Protein AF-A0A8T4LGT8-F1 (afdb_monomer)

Solvent-accessible surface area (backbone atoms only — not comparable to full-atom values): 15237 Å² total; per-residue (Å²): 116,68,76,58,53,54,53,53,51,51,50,51,51,62,68,42,46,83,72,64,71,77,69,78,82,77,79,74,86,68,90,65,80,77,77,58,86,80,43,35,28,35,44,75,57,97,76,41,20,27,36,34,44,88,89,43,78,41,66,8,47,71,50,5,60,40,95,70,19,18,36,85,86,69,47,84,36,43,61,31,44,26,93,65,32,39,54,39,82,88,76,24,25,38,39,72,53,71,91,44,63,44,39,37,68,35,89,44,58,69,54,16,62,74,49,74,56,72,53,32,38,52,35,52,45,53,48,52,24,69,39,64,76,47,81,72,62,71,25,48,87,40,73,27,78,47,75,58,96,92,44,52,32,31,33,27,48,80,37,39,36,42,55,37,84,85,79,71,41,18,25,36,39,36,36,38,31,44,72,84,48,101,73,49,66,58,32,29,31,39,31,50,44,56,67,66,80,74,69,50,49,99,83,48,32,28,68,45,42,34,45,33,40,20,19,41,91,86,66,50,80,49,77,69,67,34,76,74,18,45,52,53,74,48,77,42,77,41,80,84,75,79,75,70,70,78,83,36,72,65,53,53,51,52,51,53,50,54,54,50,52,53,48,52,65,67,64,74,112

Sequence (269 aa):
MERRLSVIFVLIVLASMPFAFAVIDWSNPTNTEFNSGGNIICSIQNGEAVWIENGQSTNASNSCFKSDGVTVGGVPQSTCCSSGFQCNTNTQKCQPVINVNSCGDYTTKETCDNFNPSSIKSSIQDLGKGIIGTNPGNFCDSPKEVTKDGKCAILSGPCECRWDNVANKCQSFFLIEECTSDDPYITYCRTETTQVTNKCNSDGVYEISWTGQVVDSIGVVVEENTQFCSGGLKTFPCPSTSKVPFFGLFNLIISAFIISIVYFFLRKK

Foldseek 3Di:
DVVLVVVLVVLVCVLCVVVPPPPPPPPPVDPPPPPVVQAFEWDQDPQFTWTQGRNDTDGQQQQQADQRYAYPVRHDDGGHGGPQWGQQPVRNGTDGPQVDQEQQSDQDQCCQVRPDDPNHQVNLQVVLCQLQVHNQDNQLVPWGWGDDPNFIWIKHYNFGWHADPVVSGIWTKIWIWGPDDPDTQIKIKTKDWDRFDPQQDPVQKTKIWIAIFIAGPVGHTDPPCVSSTGIDMDIDGHDPPPPPCCPDPVVVVSVVVSVVVSVVSVPPD

Structure (mmCIF, N/CA/C/O backbone):
data_AF-A0A8T4LGT8-F1
#
_entry.id   AF-A0A8T4LGT8-F1
#
loop_
_atom_site.group_PDB
_atom_site.id
_atom_site.type_symbol
_atom_site.label_atom_id
_atom_site.label_alt_id
_atom_site.label_comp_id
_atom_site.label_asym_id
_atom_site.label_entity_id
_atom_site.label_seq_id
_atom_site.pdbx_PDB_ins_code
_atom_site.Cartn_x
_atom_site.Cartn_y
_atom_site.Cartn_z
_atom_site.occupancy
_atom_site.B_iso_or_equiv
_atom_site.auth_seq_id
_atom_site.auth_comp_id
_atom_site.auth_asym_id
_atom_site.auth_atom_id
_atom_site.pdbx_PDB_model_num
ATOM 1 N N . MET A 1 1 ? -43.785 20.738 49.804 1.00 55.75 1 MET A N 1
ATOM 2 C CA . MET A 1 1 ? -42.430 20.523 49.241 1.00 55.75 1 MET A CA 1
ATOM 3 C C . MET A 1 1 ? -42.384 19.254 48.378 1.00 55.75 1 MET A C 1
ATOM 5 O O . MET A 1 1 ? -41.849 19.305 47.279 1.00 55.75 1 MET A O 1
ATOM 9 N N . GLU A 1 2 ? -43.053 18.174 48.792 1.00 56.50 2 GLU A N 1
ATOM 10 C CA . GLU A 1 2 ? -43.066 16.856 48.121 1.00 56.50 2 GLU A CA 1
ATOM 11 C C . GLU A 1 2 ? -43.606 16.835 46.677 1.00 56.50 2 GLU A C 1
ATOM 13 O O . GLU A 1 2 ? -42.994 16.230 45.796 1.00 56.50 2 GLU A O 1
ATOM 18 N N . ARG A 1 3 ? -44.688 17.570 46.371 1.00 64.44 3 ARG A N 1
ATOM 19 C CA . ARG A 1 3 ? -45.220 17.651 44.992 1.00 64.44 3 ARG A CA 1
ATOM 20 C C . ARG A 1 3 ? -44.233 18.246 43.979 1.00 64.44 3 ARG A C 1
ATOM 22 O O . ARG A 1 3 ? -44.299 17.908 42.805 1.00 64.44 3 ARG A O 1
ATOM 29 N N . ARG A 1 4 ? -43.319 19.124 44.410 1.00 62.75 4 ARG A N 1
ATOM 30 C CA . ARG A 1 4 ? -42.355 19.786 43.509 1.00 62.75 4 ARG A CA 1
ATOM 31 C C . ARG A 1 4 ? -41.165 18.885 4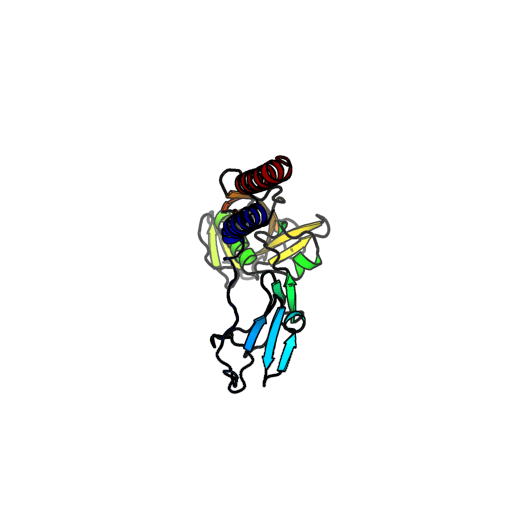3.176 1.00 62.75 4 ARG A C 1
ATOM 33 O O . ARG A 1 4 ? -40.723 18.876 42.034 1.00 62.75 4 ARG A O 1
ATOM 40 N N . LEU A 1 5 ? -40.705 18.089 44.143 1.00 64.75 5 LEU A N 1
ATOM 41 C CA . LEU A 1 5 ? -39.657 17.086 43.926 1.00 64.75 5 LEU A CA 1
ATOM 42 C C . LEU A 1 5 ? -40.093 16.020 42.916 1.00 64.75 5 LEU A C 1
ATOM 44 O O . LEU A 1 5 ? -39.313 15.649 42.046 1.00 64.75 5 LEU A O 1
ATOM 48 N N . SER A 1 6 ? -41.360 15.604 42.980 1.00 68.94 6 SER A N 1
ATOM 49 C CA . SER A 1 6 ? -41.915 14.604 42.062 1.00 68.94 6 SER A CA 1
ATOM 50 C C . SER A 1 6 ? -41.909 15.086 40.604 1.00 68.94 6 SER A C 1
ATOM 52 O O . SER A 1 6 ? -41.550 14.332 39.707 1.00 68.94 6 SER A O 1
ATOM 54 N N . VAL A 1 7 ? -42.231 16.362 40.355 1.00 74.19 7 VAL A N 1
ATOM 55 C CA . VAL A 1 7 ? -42.235 16.937 38.995 1.00 74.19 7 VAL A CA 1
ATOM 56 C C . VAL A 1 7 ? -40.817 17.090 38.437 1.00 74.19 7 VAL A C 1
ATOM 58 O O . VAL A 1 7 ? -40.588 16.798 37.266 1.00 74.19 7 VAL A O 1
ATOM 61 N N . ILE A 1 8 ? -39.854 17.501 39.269 1.00 69.94 8 ILE A N 1
ATOM 62 C CA . ILE A 1 8 ? -38.445 17.615 38.861 1.00 69.94 8 ILE A CA 1
ATOM 63 C C . ILE A 1 8 ? -37.872 16.233 38.529 1.00 69.94 8 ILE A C 1
ATOM 65 O O . ILE A 1 8 ? -37.202 16.082 37.511 1.00 69.94 8 ILE A O 1
ATOM 69 N N . PHE A 1 9 ? -38.180 15.217 39.337 1.00 70.88 9 PHE A N 1
ATOM 70 C CA . PHE A 1 9 ? -37.732 13.848 39.092 1.00 70.88 9 PHE A CA 1
ATOM 71 C C . PHE A 1 9 ? -38.299 13.288 37.779 1.00 70.88 9 PHE A C 1
ATOM 73 O O . PHE A 1 9 ? -37.550 12.751 36.970 1.00 70.88 9 PHE A O 1
ATOM 80 N N . VAL A 1 10 ? -39.593 13.497 37.507 1.00 75.69 10 VAL A N 1
ATOM 81 C CA . VAL A 1 10 ? -40.231 13.070 36.248 1.00 75.69 10 VAL A CA 1
ATOM 82 C C . VAL A 1 10 ? -39.633 13.789 35.033 1.00 75.69 10 VAL A C 1
ATOM 84 O O . VAL A 1 10 ? -39.394 13.150 34.012 1.00 75.69 10 VAL A O 1
ATOM 87 N N . LEU A 1 11 ? -39.333 15.088 35.133 1.00 69.75 11 LEU A N 1
ATOM 88 C CA . LEU A 1 11 ? -38.691 15.838 34.046 1.00 69.75 11 LEU A CA 1
ATOM 89 C C . LEU A 1 11 ? -37.254 15.380 33.782 1.00 69.75 11 LEU A C 1
ATOM 91 O O . LEU A 1 11 ? -36.868 15.279 32.622 1.00 69.75 11 LEU A O 1
ATOM 95 N N . ILE A 1 12 ? -36.480 15.068 34.826 1.00 69.62 12 ILE A N 1
ATOM 96 C CA . ILE A 1 12 ? -35.127 14.513 34.676 1.00 69.62 12 ILE A CA 1
ATOM 97 C C . ILE A 1 12 ? -35.190 13.135 34.016 1.00 69.62 12 ILE A C 1
ATOM 99 O O . ILE A 1 12 ? -34.426 12.892 33.091 1.00 69.62 12 ILE A O 1
ATOM 103 N N . VAL A 1 13 ? -36.118 12.267 34.436 1.00 69.56 13 VAL A N 1
ATOM 104 C CA . VAL A 1 13 ? -36.308 10.931 33.846 1.00 69.56 13 VAL A CA 1
ATOM 105 C C . VAL A 1 13 ? -36.740 11.022 32.380 1.00 69.56 13 VAL A C 1
ATOM 107 O O . VAL A 1 13 ? -36.183 10.329 31.537 1.00 69.56 13 VA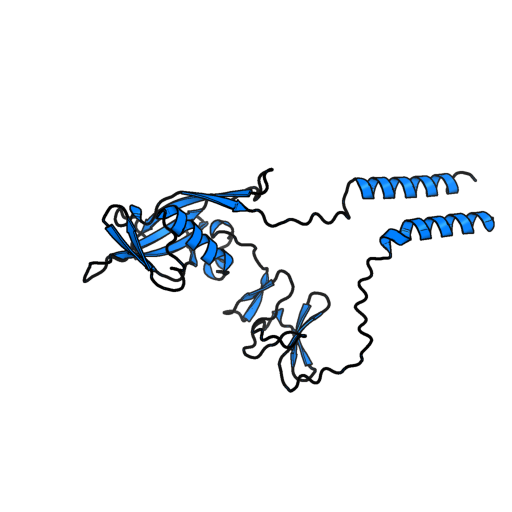L A O 1
ATOM 110 N N . LEU A 1 14 ? -37.680 11.904 32.034 1.00 67.00 14 LEU A N 1
ATOM 111 C CA . LEU A 1 14 ? -38.118 12.085 30.644 1.00 67.00 14 LEU A CA 1
ATOM 112 C C . LEU A 1 14 ? -37.032 12.718 29.763 1.00 67.00 14 LEU A C 1
ATOM 114 O O . LEU A 1 14 ? -36.906 12.356 28.597 1.00 67.00 14 LEU A O 1
ATOM 118 N N . ALA A 1 15 ? -36.233 13.635 30.312 1.00 63.22 15 ALA A N 1
ATOM 119 C CA . ALA A 1 15 ? -35.116 14.256 29.606 1.00 63.22 15 ALA A CA 1
ATOM 120 C C . ALA A 1 15 ? -33.903 13.321 29.462 1.00 63.22 15 ALA A C 1
ATOM 122 O O . ALA A 1 15 ? -33.140 13.477 28.513 1.00 63.22 15 ALA A O 1
ATOM 123 N N . SER A 1 16 ? -33.728 12.351 30.368 1.00 59.47 16 SER A N 1
ATOM 124 C CA . SER A 1 16 ? -32.657 11.349 30.317 1.00 59.47 16 SER A CA 1
ATOM 125 C C . SER A 1 16 ? -33.047 10.066 29.576 1.00 59.47 16 SER A C 1
ATOM 127 O O . SER A 1 16 ? -32.160 9.357 29.112 1.00 59.47 16 SER A O 1
ATOM 129 N N . MET A 1 17 ? -34.340 9.779 29.384 1.00 54.38 17 MET A N 1
ATOM 130 C CA . MET A 1 17 ? -34.821 8.623 28.612 1.00 54.38 17 MET A CA 1
ATOM 131 C C . MET A 1 17 ? -34.257 8.524 27.179 1.00 54.38 17 MET A C 1
ATOM 133 O O . MET A 1 17 ? -33.862 7.421 26.803 1.00 54.38 17 MET A O 1
ATOM 137 N N . PRO A 1 18 ? -34.112 9.609 26.387 1.00 53.00 18 PRO A N 1
ATOM 138 C CA . PRO A 1 18 ? -33.439 9.518 25.090 1.00 53.00 18 PRO A CA 1
ATOM 139 C C . PRO A 1 18 ? -31.925 9.253 25.191 1.00 53.00 18 PRO A C 1
ATOM 141 O O . PRO A 1 18 ? -31.321 8.843 24.206 1.00 53.00 18 PRO A O 1
ATOM 144 N N . PHE A 1 19 ? -31.310 9.449 26.364 1.00 50.31 19 PHE A N 1
ATOM 145 C CA . PHE A 1 19 ? -29.902 9.120 26.628 1.00 50.31 19 PHE A CA 1
ATOM 146 C C . PHE A 1 19 ? -29.717 7.722 27.244 1.00 50.31 19 PHE 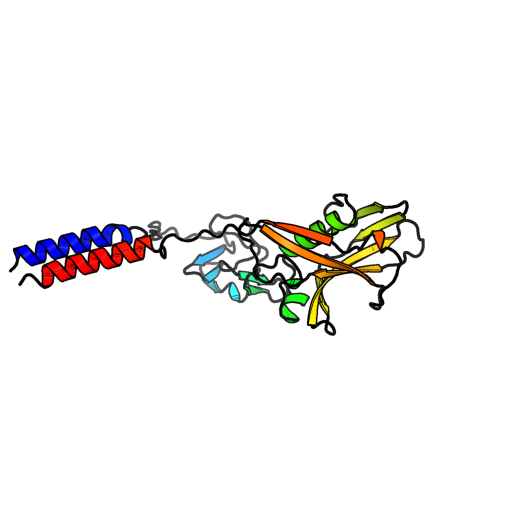A C 1
ATOM 148 O O . PHE A 1 19 ? -28.619 7.176 27.192 1.00 50.31 19 PHE A O 1
ATOM 155 N N . ALA A 1 20 ? -30.773 7.132 27.814 1.00 43.56 20 ALA A N 1
ATOM 156 C CA . ALA A 1 20 ? -30.727 5.844 28.508 1.00 43.56 20 ALA A CA 1
ATOM 157 C C . ALA A 1 20 ? -31.030 4.630 27.611 1.00 43.56 20 ALA A C 1
ATOM 159 O O . ALA A 1 20 ? -30.813 3.500 28.037 1.00 43.56 20 ALA A O 1
ATOM 160 N N . PHE A 1 21 ? -31.470 4.828 26.364 1.00 45.34 21 PHE A N 1
ATOM 161 C CA . PHE A 1 21 ? -31.682 3.734 25.408 1.00 45.34 21 PHE A CA 1
ATOM 162 C C . PHE A 1 21 ? -30.738 3.832 24.210 1.00 45.34 21 PHE A C 1
ATOM 164 O O . PHE A 1 21 ? -31.139 3.971 23.061 1.00 45.34 21 PHE A O 1
ATOM 171 N N . ALA A 1 22 ? -29.454 3.697 24.518 1.00 34.22 22 ALA A N 1
ATOM 172 C CA . ALA A 1 22 ? -28.528 2.928 23.697 1.00 34.22 22 ALA A CA 1
ATOM 173 C C . ALA A 1 22 ? -27.753 1.971 24.615 1.00 34.22 22 ALA A C 1
ATOM 175 O O . ALA A 1 22 ? -26.528 1.911 24.591 1.00 34.22 22 ALA A O 1
ATOM 176 N N . VAL A 1 23 ? -28.468 1.243 25.481 1.00 34.53 23 VAL A N 1
ATOM 177 C CA . VAL A 1 23 ? -27.901 0.028 26.067 1.00 34.53 23 VAL A CA 1
ATOM 178 C C . VAL A 1 23 ? -27.979 -1.014 24.966 1.00 34.53 23 VAL A C 1
ATOM 180 O O . VAL A 1 23 ? -29.049 -1.543 24.676 1.00 34.53 23 VAL A O 1
ATOM 183 N N . ILE A 1 24 ? -26.854 -1.258 24.301 1.00 35.62 24 ILE A N 1
ATOM 184 C CA . ILE A 1 24 ? -26.701 -2.516 23.587 1.00 35.62 24 ILE A CA 1
ATOM 185 C C . ILE A 1 24 ? -26.630 -3.575 24.684 1.00 35.62 24 ILE A C 1
ATOM 187 O O . ILE A 1 24 ? -25.649 -3.650 25.424 1.00 35.62 24 ILE A O 1
ATOM 191 N N . ASP A 1 25 ? -27.722 -4.312 24.847 1.00 30.19 25 ASP A N 1
ATOM 192 C CA . ASP A 1 25 ? -27.771 -5.481 25.706 1.00 30.19 25 ASP A CA 1
ATOM 193 C C . ASP A 1 25 ? -26.887 -6.569 25.083 1.00 30.19 25 ASP A C 1
ATOM 195 O O . ASP A 1 25 ? -27.235 -7.172 24.069 1.00 30.19 25 ASP A O 1
ATOM 199 N N . TRP A 1 26 ? -25.701 -6.760 25.661 1.00 40.06 26 TRP A N 1
ATOM 200 C CA . TRP A 1 26 ? -24.808 -7.883 25.364 1.00 40.06 26 TRP A CA 1
ATOM 201 C C . TRP A 1 26 ? -24.870 -8.957 26.456 1.00 40.06 26 TRP A C 1
ATOM 203 O O . TRP A 1 26 ? -23.974 -9.799 26.540 1.00 40.06 26 TRP A O 1
ATOM 213 N N . SER A 1 27 ? -25.898 -8.960 27.311 1.00 31.44 27 SER A N 1
ATOM 214 C CA . SER A 1 27 ? -26.113 -10.080 28.222 1.00 31.44 27 SER A CA 1
ATOM 215 C C . SER A 1 27 ? -26.813 -11.202 27.463 1.00 31.44 27 SER A C 1
ATOM 217 O O . SER A 1 27 ? -28.028 -11.336 27.455 1.00 31.44 27 SER A O 1
ATOM 219 N N . ASN A 1 28 ? -26.018 -12.008 26.760 1.00 35.34 28 ASN A N 1
ATOM 220 C CA . ASN A 1 28 ? -26.478 -13.273 26.210 1.00 35.34 28 ASN A CA 1
ATOM 221 C C . ASN A 1 28 ? -26.934 -14.180 27.379 1.00 35.34 28 ASN A C 1
ATOM 223 O O . ASN A 1 28 ? -26.089 -14.564 28.191 1.00 35.34 28 ASN A O 1
ATOM 227 N N . PRO A 1 29 ? -28.231 -14.524 27.511 1.00 36.47 29 PRO A N 1
ATOM 228 C CA . PRO A 1 29 ? -28.741 -15.321 28.623 1.00 36.47 29 PRO A CA 1
ATOM 229 C C . PRO A 1 29 ? -28.611 -16.832 28.386 1.00 36.47 29 PRO A C 1
ATOM 231 O O . PRO A 1 29 ? -29.126 -17.629 29.170 1.00 36.47 29 PRO A O 1
ATOM 234 N N . THR A 1 30 ? -27.927 -17.272 27.330 1.00 36.25 30 THR A N 1
ATOM 235 C CA . THR A 1 30 ? -27.631 -18.691 27.155 1.00 36.25 30 THR A CA 1
ATOM 236 C C . THR A 1 30 ? -26.260 -18.994 27.745 1.00 36.25 30 THR A C 1
ATOM 238 O O . THR A 1 30 ? -25.238 -18.729 27.118 1.00 36.25 30 THR A O 1
ATOM 241 N N . ASN A 1 31 ? -26.246 -19.604 28.934 1.00 35.03 31 ASN A N 1
ATOM 242 C CA . ASN A 1 31 ? -25.134 -20.390 29.494 1.00 35.03 31 ASN A CA 1
ATOM 243 C C . ASN A 1 31 ? -24.778 -21.592 28.584 1.00 35.03 31 ASN A C 1
ATOM 245 O O . ASN A 1 31 ? -24.711 -22.739 29.017 1.00 35.03 31 ASN A O 1
ATOM 249 N N . THR A 1 32 ? -24.602 -21.364 27.289 1.00 36.53 32 THR A N 1
ATOM 250 C CA . THR A 1 32 ? -24.034 -22.340 26.375 1.00 36.53 32 THR A CA 1
ATOM 251 C C . THR A 1 32 ? -22.533 -22.203 26.499 1.00 36.53 32 THR A C 1
ATOM 253 O O . THR A 1 32 ? -21.923 -21.332 25.879 1.00 36.53 32 THR A O 1
ATOM 256 N N . GLU A 1 33 ? -21.944 -23.050 27.337 1.00 35.66 33 GLU A N 1
ATOM 257 C CA . GLU A 1 33 ? -20.543 -23.416 27.197 1.00 35.66 33 GLU A CA 1
ATOM 258 C C . GLU A 1 33 ? -20.345 -23.855 25.741 1.00 35.66 33 GLU A C 1
ATOM 260 O O . GLU A 1 33 ? -20.796 -24.922 25.321 1.00 35.66 33 GLU A O 1
ATOM 265 N N . PHE A 1 34 ? -19.741 -22.982 24.933 1.00 39.56 34 PHE A N 1
ATOM 266 C CA . PHE A 1 34 ? -19.309 -23.335 23.592 1.00 39.56 34 PHE A CA 1
ATOM 267 C C . PHE A 1 34 ? -18.138 -24.295 23.753 1.00 39.56 34 PHE A C 1
ATOM 269 O O . PHE A 1 34 ? -16.981 -23.893 23.856 1.00 39.56 34 PHE A O 1
ATOM 276 N N . ASN A 1 35 ? -18.455 -25.585 23.823 1.00 41.28 35 ASN A N 1
ATOM 277 C CA . ASN A 1 35 ? -17.465 -26.632 23.687 1.00 41.28 35 ASN A CA 1
ATOM 278 C C . ASN A 1 35 ? -16.946 -26.542 22.247 1.00 41.28 35 ASN A C 1
ATOM 280 O O . ASN A 1 35 ? -17.635 -26.946 21.311 1.00 41.28 35 ASN A O 1
ATOM 284 N N . SER A 1 36 ? -15.779 -25.920 22.055 1.00 44.78 36 SER A N 1
ATOM 285 C CA . SER A 1 36 ? -15.272 -25.498 20.742 1.00 44.78 36 SER A CA 1
ATOM 286 C C . SER A 1 36 ? -14.943 -26.654 19.790 1.00 44.78 36 SER A C 1
ATOM 288 O O . SER A 1 36 ? -14.418 -26.423 18.703 1.00 44.78 36 SER A O 1
ATOM 290 N N . GLY A 1 37 ? -15.219 -27.907 20.167 1.00 49.09 37 GLY A N 1
ATOM 291 C CA . GLY A 1 37 ? -14.846 -29.086 19.387 1.00 49.09 37 GLY A CA 1
ATOM 292 C C . GLY A 1 37 ? -13.336 -29.187 19.151 1.00 49.09 37 GLY A C 1
ATOM 293 O O . GLY A 1 37 ? -12.922 -29.882 18.232 1.00 49.09 37 GLY A O 1
ATOM 294 N N . GLY A 1 38 ? -12.528 -28.467 19.942 1.00 62.41 38 GLY A N 1
ATOM 295 C CA . GLY A 1 38 ? -11.084 -28.318 19.752 1.00 62.41 38 GLY A CA 1
ATOM 296 C C . GLY A 1 38 ? -10.658 -27.167 18.830 1.00 62.41 38 GLY A C 1
ATOM 297 O O . GLY A 1 38 ? -9.463 -26.957 18.675 1.00 62.41 38 GLY A O 1
ATOM 298 N N . ASN A 1 39 ? -11.583 -26.400 18.241 1.00 72.12 39 ASN A N 1
ATOM 299 C CA . ASN A 1 39 ? -11.232 -25.266 17.377 1.00 72.12 39 ASN A CA 1
ATOM 300 C C . ASN A 1 39 ? -10.762 -24.050 18.190 1.00 72.12 39 ASN A C 1
ATOM 302 O O . ASN A 1 39 ? -11.268 -23.793 19.291 1.00 72.12 39 ASN A O 1
ATOM 306 N N . ILE A 1 40 ? -9.839 -23.277 17.609 1.00 87.69 40 ILE A N 1
ATOM 307 C CA . ILE A 1 40 ? -9.317 -22.028 18.172 1.00 87.69 40 ILE A CA 1
ATOM 308 C C . ILE A 1 40 ? -10.227 -20.874 17.740 1.00 87.69 40 ILE A C 1
ATOM 310 O O . ILE A 1 40 ? -10.296 -20.522 16.565 1.00 87.69 40 ILE A O 1
ATOM 314 N N . ILE A 1 41 ? -10.944 -20.268 18.683 1.00 88.56 41 ILE A N 1
ATOM 315 C CA . ILE A 1 41 ? -11.959 -19.253 18.377 1.00 88.56 41 ILE A CA 1
ATOM 316 C C . ILE A 1 41 ? -11.384 -17.854 18.604 1.00 88.56 41 ILE A C 1
ATOM 318 O O . ILE A 1 41 ? -10.963 -17.529 19.709 1.00 88.56 41 ILE A O 1
ATOM 322 N N . CYS A 1 42 ? -11.416 -16.994 17.590 1.00 89.75 42 CYS A N 1
ATOM 323 C CA . CYS A 1 42 ? -11.211 -15.562 17.761 1.00 89.75 42 CYS A CA 1
ATOM 324 C C . CYS A 1 42 ? -12.485 -14.923 18.311 1.00 89.75 42 CYS A C 1
ATOM 326 O O . CYS A 1 42 ? -13.548 -14.977 17.684 1.00 89.75 42 CYS A O 1
ATOM 328 N N . SER A 1 43 ? -12.362 -14.266 19.458 1.00 88.62 43 SER A N 1
ATOM 329 C CA . SER A 1 43 ? -13.430 -13.500 20.086 1.00 88.62 43 SER A CA 1
ATOM 330 C C . SER A 1 43 ? -12.932 -12.095 20.406 1.00 88.62 43 SER A C 1
ATOM 332 O O . SER A 1 43 ? -11.810 -11.913 20.869 1.00 88.62 43 SER A O 1
ATOM 334 N N . ILE A 1 44 ? -13.779 -11.091 20.182 1.00 83.75 44 ILE A N 1
ATOM 335 C CA . ILE A 1 44 ? -13.497 -9.704 20.559 1.00 83.75 44 ILE A CA 1
ATOM 336 C C . ILE A 1 44 ? -14.428 -9.358 21.717 1.00 83.75 44 ILE A C 1
ATOM 338 O O . ILE A 1 44 ? -15.636 -9.234 21.525 1.00 83.75 44 ILE A O 1
ATOM 342 N N . GLN A 1 45 ? -13.876 -9.230 22.922 1.00 78.31 45 GLN A N 1
ATOM 343 C CA . GLN A 1 45 ? -14.625 -8.892 24.136 1.00 78.31 45 GLN A CA 1
ATOM 344 C C . GLN A 1 45 ? -14.018 -7.643 24.761 1.00 78.31 45 GLN A C 1
ATOM 346 O O . GLN A 1 45 ? -12.804 -7.538 24.894 1.00 78.31 45 GLN A O 1
ATOM 351 N N . ASN A 1 46 ? -14.856 -6.670 25.126 1.00 76.94 46 ASN A N 1
ATOM 352 C CA . ASN A 1 46 ? -14.420 -5.416 25.757 1.00 76.94 46 ASN A CA 1
ATOM 353 C C . ASN A 1 46 ? -13.338 -4.642 24.972 1.00 76.94 46 ASN A C 1
ATOM 355 O O . ASN A 1 46 ? -12.528 -3.932 25.556 1.00 76.94 46 ASN A O 1
ATOM 359 N N . GLY A 1 47 ? -13.325 -4.770 23.641 1.00 71.00 47 GLY A N 1
ATOM 360 C CA . GLY A 1 47 ? -12.324 -4.126 22.785 1.00 71.00 47 GLY A CA 1
ATOM 361 C C . GLY A 1 47 ? -10.973 -4.845 22.729 1.00 71.00 47 GLY A C 1
ATOM 362 O O . GLY A 1 47 ? -10.084 -4.386 22.013 1.00 71.00 47 GLY A O 1
ATOM 363 N N . GLU A 1 48 ? -10.818 -5.982 23.404 1.00 82.25 48 GLU A N 1
ATOM 364 C CA . GLU A 1 48 ? -9.639 -6.843 23.326 1.00 82.25 48 GLU A CA 1
ATOM 365 C C . GLU A 1 48 ? -9.928 -8.065 22.447 1.00 82.25 48 GLU A C 1
ATOM 367 O O . GLU A 1 48 ? -10.971 -8.712 22.571 1.00 82.25 48 GLU A O 1
ATOM 372 N N . ALA A 1 49 ? -9.003 -8.379 21.542 1.00 88.88 49 ALA A N 1
ATOM 373 C CA . ALA A 1 49 ? -9.037 -9.611 20.772 1.00 88.88 49 ALA A CA 1
ATOM 374 C C . ALA A 1 49 ? -8.364 -10.736 21.554 1.00 88.88 49 ALA A C 1
ATOM 376 O O . ALA A 1 49 ? -7.231 -10.601 22.028 1.00 88.88 49 ALA A O 1
ATOM 377 N N . VAL A 1 50 ? -9.060 -11.862 21.660 1.00 93.31 50 VAL A N 1
ATOM 378 C CA . VAL A 1 50 ? -8.598 -13.052 22.366 1.00 93.31 50 VAL A CA 1
ATOM 379 C C . VAL A 1 50 ? -8.809 -14.302 21.524 1.00 93.31 50 VAL A C 1
ATOM 381 O O . VAL A 1 50 ? -9.816 -14.441 20.828 1.00 93.31 50 VAL A O 1
ATOM 384 N N . TRP A 1 51 ? -7.859 -15.225 21.615 1.00 93.50 51 TRP A N 1
ATOM 385 C CA . TRP A 1 51 ? -8.025 -16.593 21.147 1.00 93.50 51 TRP A CA 1
ATOM 386 C C . TRP A 1 51 ? -8.533 -17.457 22.292 1.00 93.50 51 TRP A C 1
ATOM 388 O O . TRP A 1 51 ? -7.914 -17.502 23.355 1.00 93.50 51 TRP A O 1
ATOM 398 N N . ILE A 1 52 ? -9.640 -18.152 22.065 1.00 91.06 52 ILE A N 1
ATOM 399 C CA . ILE A 1 52 ? -10.232 -19.102 22.998 1.00 91.06 52 ILE A CA 1
ATOM 400 C C . ILE A 1 52 ? -9.909 -20.507 22.497 1.00 91.06 52 ILE A C 1
ATOM 402 O O . ILE A 1 52 ? -10.392 -20.928 21.447 1.00 91.06 52 ILE A O 1
ATOM 406 N N . GLU A 1 53 ? -9.094 -21.229 23.256 1.00 90.75 53 GLU A N 1
ATOM 407 C CA . GLU A 1 53 ? -8.654 -22.592 22.958 1.00 90.75 53 GLU A CA 1
ATOM 408 C C . GLU A 1 53 ? -8.886 -23.449 24.207 1.00 90.75 53 GLU A C 1
ATOM 410 O O . GLU A 1 53 ? -8.380 -23.137 25.283 1.00 90.75 53 GLU A O 1
ATOM 415 N N . ASN A 1 54 ? -9.704 -24.502 24.100 1.00 85.75 54 ASN A N 1
ATOM 416 C CA . ASN A 1 54 ? -10.039 -25.395 25.223 1.00 85.75 54 ASN A CA 1
ATOM 417 C C . ASN A 1 54 ? -10.544 -24.661 26.487 1.00 85.75 54 ASN A C 1
ATOM 419 O O . ASN A 1 54 ? -10.199 -25.016 27.613 1.00 85.75 54 ASN A O 1
ATOM 423 N N . GLY A 1 55 ? -11.336 -23.599 26.302 1.00 80.94 55 GLY A N 1
ATOM 424 C CA . GLY A 1 55 ? -11.865 -22.775 27.395 1.00 80.94 55 GLY A CA 1
ATOM 425 C C . GLY A 1 55 ? -10.861 -21.791 28.009 1.00 80.94 55 GLY A C 1
ATOM 426 O O . GLY A 1 55 ? -11.234 -21.023 28.894 1.00 80.94 55 GLY A O 1
ATOM 427 N N . GLN A 1 56 ? -9.610 -21.764 27.541 1.00 87.88 56 GLN A N 1
ATOM 428 C CA . GLN A 1 56 ? -8.618 -20.771 27.945 1.00 87.88 56 GLN A CA 1
ATOM 429 C C . GLN A 1 56 ? -8.575 -19.611 26.957 1.00 87.88 56 GLN A C 1
ATOM 431 O O . GLN A 1 56 ? -8.512 -19.810 25.747 1.00 87.88 56 GLN A O 1
ATOM 436 N N . SER A 1 57 ? -8.582 -18.392 27.492 1.00 90.12 57 SER A N 1
ATOM 437 C CA . SER A 1 57 ? -8.456 -17.163 26.715 1.00 90.12 57 SER A CA 1
ATOM 438 C C . SER A 1 57 ? -7.004 -16.691 26.708 1.00 90.12 57 SER A C 1
ATOM 440 O O . SER A 1 57 ? -6.417 -16.459 27.766 1.00 90.12 57 SER A O 1
ATOM 442 N N . THR A 1 58 ? -6.427 -16.517 25.522 1.00 91.81 58 THR A N 1
ATOM 443 C CA . THR A 1 58 ? -5.091 -15.944 25.317 1.00 91.81 58 THR A CA 1
ATOM 444 C C . THR A 1 58 ? -5.197 -14.633 24.546 1.00 91.81 58 THR A C 1
ATOM 446 O O . THR A 1 58 ? -5.998 -14.501 23.625 1.00 91.81 58 THR A O 1
ATOM 449 N N . ASN A 1 59 ? -4.410 -13.628 24.934 1.00 90.94 59 ASN A N 1
ATOM 450 C CA . ASN A 1 59 ? -4.471 -12.310 24.304 1.00 90.94 59 ASN A CA 1
ATOM 451 C C . ASN A 1 59 ? -3.929 -12.381 22.866 1.00 90.94 59 ASN A C 1
ATOM 453 O O . ASN A 1 59 ? -2.733 -12.606 22.655 1.00 90.94 59 ASN A O 1
ATOM 457 N N . ALA A 1 60 ? -4.800 -12.146 21.884 1.00 91.44 60 ALA A N 1
ATOM 458 C CA . ALA A 1 60 ? -4.445 -12.218 20.473 1.00 91.44 60 ALA A CA 1
ATOM 459 C C . ALA A 1 60 ? -3.558 -11.043 20.031 1.00 91.44 60 ALA A C 1
ATOM 461 O O . ALA A 1 60 ? -2.873 -11.138 19.020 1.00 91.44 60 ALA A O 1
ATOM 462 N N . SER A 1 61 ? -3.453 -9.969 20.820 1.00 86.75 61 SER A N 1
ATOM 463 C CA . SER A 1 61 ? -2.582 -8.827 20.506 1.00 86.75 61 SER A CA 1
ATOM 464 C C . SER A 1 61 ? -1.102 -9.204 20.404 1.00 86.75 61 SER A C 1
ATOM 466 O O . SER A 1 61 ? -0.359 -8.566 19.661 1.00 86.75 61 SER A O 1
ATOM 468 N N . ASN A 1 62 ? -0.680 -10.254 21.117 1.00 86.50 62 ASN A N 1
ATOM 469 C CA . ASN A 1 62 ? 0.705 -10.737 21.130 1.00 86.50 62 ASN A CA 1
ATOM 470 C C . ASN A 1 62 ? 0.941 -11.991 20.273 1.00 86.50 62 ASN A C 1
ATOM 472 O O . ASN A 1 62 ? 2.092 -12.374 20.081 1.00 86.50 62 ASN A O 1
ATOM 476 N N . SER A 1 63 ? -0.127 -12.636 19.803 1.00 91.38 63 SER A N 1
ATOM 477 C CA . SER A 1 63 ? -0.090 -13.810 18.926 1.00 91.38 63 SER A CA 1
ATOM 478 C C . SER A 1 63 ? -1.357 -13.799 18.077 1.00 91.38 63 SER A C 1
ATOM 480 O O . SER A 1 63 ? -2.327 -14.506 18.334 1.00 91.38 63 SER A O 1
ATOM 482 N N . CYS A 1 64 ? -1.389 -12.903 17.100 1.00 91.62 64 CYS A N 1
ATOM 483 C CA . CYS A 1 64 ? -2.597 -12.590 16.348 1.00 91.62 64 CYS A CA 1
ATOM 484 C C . CYS A 1 64 ? -2.892 -13.581 15.228 1.00 91.62 64 CYS A C 1
ATOM 486 O O . CYS A 1 64 ? -3.950 -13.475 14.622 1.00 91.62 64 CYS A O 1
ATOM 488 N N . PHE A 1 65 ? -1.985 -14.516 14.933 1.00 91.75 65 PHE A N 1
ATOM 489 C CA . PHE A 1 65 ? -2.120 -15.475 13.840 1.00 91.75 65 PHE A CA 1
ATOM 490 C C . PHE A 1 65 ? -2.260 -16.907 14.368 1.00 91.75 65 PHE A C 1
ATOM 492 O O . PHE A 1 65 ? -1.419 -17.369 15.139 1.00 91.75 65 PHE A O 1
ATOM 499 N N . LYS A 1 66 ? -3.292 -17.618 13.908 1.00 91.00 66 LYS A N 1
ATOM 500 C CA . LYS A 1 66 ? -3.537 -19.047 14.157 1.00 91.00 66 LYS A CA 1
ATOM 501 C C . LYS A 1 66 ? -4.072 -19.665 12.870 1.00 91.00 66 LYS A C 1
ATOM 503 O O . LYS A 1 66 ? -5.093 -19.223 12.361 1.00 91.00 66 LYS A O 1
ATOM 508 N N . SER A 1 67 ? -3.383 -20.654 12.308 1.00 86.25 67 SER A N 1
ATOM 509 C CA . SER A 1 67 ? -3.714 -21.217 10.985 1.00 86.25 67 SER A CA 1
ATOM 510 C C . SER A 1 67 ? -5.098 -21.872 10.903 1.00 86.25 67 SER A C 1
ATOM 512 O O . SER A 1 67 ? -5.684 -21.937 9.828 1.00 86.25 67 SER A O 1
ATOM 514 N N . ASP A 1 68 ? -5.601 -22.344 12.034 1.00 86.94 68 ASP A N 1
ATOM 515 C CA . ASP A 1 68 ? -6.850 -23.074 12.262 1.00 86.94 68 ASP A CA 1
ATOM 516 C C . ASP A 1 68 ? -7.882 -22.241 13.045 1.00 86.94 68 ASP A C 1
ATOM 518 O O . ASP A 1 68 ? -8.858 -22.772 13.577 1.00 86.94 68 ASP A O 1
ATOM 522 N N . GLY A 1 69 ? -7.669 -20.925 13.119 1.00 86.44 69 GLY A N 1
ATOM 523 C CA . GLY A 1 69 ? -8.586 -20.014 13.784 1.00 86.44 69 GLY A CA 1
ATOM 524 C C . GLY A 1 69 ? -9.957 -19.950 13.102 1.00 86.44 69 GLY A C 1
ATOM 525 O O . GLY A 1 69 ? -10.086 -20.061 11.878 1.00 86.44 69 GLY A O 1
ATOM 526 N N . VAL A 1 70 ? -10.998 -19.723 13.897 1.00 81.81 70 VAL A N 1
ATOM 527 C CA . VAL A 1 70 ? -12.369 -19.472 13.431 1.00 81.81 70 VAL A CA 1
ATOM 528 C C . VAL A 1 70 ? -12.988 -18.296 14.186 1.00 81.81 70 VAL A C 1
ATOM 530 O O . VAL A 1 70 ? -12.578 -17.974 15.296 1.00 81.81 70 VAL A O 1
ATOM 533 N N . THR A 1 71 ? -13.991 -17.633 13.619 1.00 80.12 71 THR A N 1
ATOM 534 C CA . THR A 1 71 ? -14.794 -16.631 14.341 1.00 80.12 71 THR A CA 1
ATOM 535 C C . THR A 1 71 ? -15.730 -17.291 15.356 1.00 80.12 71 THR A C 1
ATOM 537 O O . THR A 1 71 ? -15.980 -18.494 15.294 1.00 80.12 71 THR A O 1
ATOM 540 N N . VAL A 1 72 ? -16.349 -16.495 16.238 1.00 79.81 72 VAL A N 1
ATOM 541 C CA . VAL A 1 72 ? -17.449 -16.950 17.120 1.00 79.81 72 VAL A CA 1
ATOM 542 C C . VAL A 1 72 ? -18.601 -17.602 16.328 1.00 79.81 72 VAL A C 1
ATOM 544 O O . VAL A 1 72 ? -19.299 -18.464 16.849 1.00 79.81 72 VAL A O 1
ATOM 547 N N . GLY A 1 73 ? -18.777 -17.236 15.052 1.00 72.88 73 GLY A N 1
ATOM 548 C CA . GLY A 1 73 ? -19.760 -17.836 14.142 1.00 72.88 73 GLY A CA 1
ATOM 549 C C . GLY A 1 73 ? -19.278 -19.086 13.393 1.00 72.88 73 GLY A C 1
ATOM 550 O O . GLY A 1 73 ? -19.989 -19.558 12.510 1.00 72.88 73 GLY A O 1
ATOM 551 N N . GLY A 1 74 ? -18.078 -19.600 13.684 1.00 73.00 74 GLY A N 1
ATOM 552 C CA . GLY A 1 74 ? -17.512 -20.792 13.039 1.00 73.00 74 GLY A CA 1
ATOM 553 C C . GLY A 1 74 ? -16.949 -20.562 11.632 1.00 73.00 74 GLY A C 1
ATOM 554 O O . GLY A 1 74 ? -16.675 -21.523 10.918 1.00 73.00 74 GLY A O 1
ATOM 555 N N . VAL A 1 75 ? -16.772 -19.306 11.209 1.00 66.75 75 VAL A N 1
ATOM 556 C CA . VAL A 1 75 ? -16.168 -18.980 9.905 1.00 66.75 75 VAL A CA 1
ATOM 557 C C . VAL A 1 75 ? -14.642 -19.051 10.022 1.00 66.75 75 VAL A C 1
ATOM 559 O O . VAL A 1 75 ? -14.114 -18.411 10.932 1.00 66.75 75 VAL A O 1
ATOM 562 N N . PRO A 1 76 ? -13.924 -19.753 9.126 1.00 71.44 76 PRO A N 1
ATOM 563 C CA . PRO A 1 76 ? -12.462 -19.783 9.129 1.00 71.44 76 PRO A CA 1
ATOM 564 C C . PRO A 1 76 ? -11.846 -18.381 9.090 1.00 71.44 76 PRO A C 1
ATOM 566 O O . PRO A 1 76 ? -12.194 -17.561 8.240 1.00 71.44 76 PRO A O 1
ATOM 569 N N . GLN A 1 77 ? -10.925 -18.114 10.011 1.00 80.94 77 GLN A N 1
ATOM 570 C CA . GLN A 1 77 ? -10.228 -16.843 10.166 1.00 80.94 77 GLN A CA 1
ATOM 571 C C . GLN A 1 77 ? -8.854 -17.092 10.785 1.00 80.94 77 GLN A C 1
ATOM 573 O O . GLN A 1 77 ? -8.744 -17.466 11.948 1.00 80.94 77 GLN A O 1
ATOM 578 N N . SER A 1 78 ? -7.793 -16.801 10.038 1.00 85.94 78 SER A N 1
ATOM 579 C CA . SER A 1 78 ? -6.431 -17.053 10.510 1.00 85.94 78 SER A CA 1
ATOM 580 C C . SER A 1 78 ? -5.827 -15.929 11.356 1.00 85.94 78 SER A C 1
ATOM 582 O O . SER A 1 78 ? -4.738 -16.087 11.905 1.00 85.94 78 SER A O 1
ATOM 584 N N . THR A 1 79 ? -6.506 -14.785 11.474 1.00 90.44 79 THR A N 1
ATOM 585 C CA . THR A 1 79 ? -6.006 -13.593 12.172 1.00 90.44 79 THR A CA 1
ATOM 586 C C . THR A 1 79 ? -7.019 -13.065 13.180 1.00 90.44 79 THR A C 1
ATOM 588 O O . THR A 1 79 ? -8.194 -12.991 12.871 1.00 90.44 79 THR A O 1
ATOM 591 N N . CYS A 1 80 ? -6.606 -12.662 14.380 1.00 91.06 80 CYS A N 1
ATOM 592 C CA . CYS A 1 80 ? -7.499 -12.141 15.418 1.00 91.06 80 CYS A CA 1
ATOM 593 C C . CYS A 1 80 ? -6.930 -10.854 16.011 1.00 91.06 80 CYS A C 1
ATOM 595 O O . CYS A 1 80 ? -5.943 -10.894 16.739 1.00 91.06 80 CYS A O 1
ATOM 597 N N . CYS A 1 81 ? -7.546 -9.715 15.690 1.00 89.81 81 CYS A N 1
ATOM 598 C CA . CYS A 1 81 ? -7.166 -8.408 16.219 1.00 89.81 81 CYS A CA 1
ATOM 599 C C . CYS A 1 81 ? -8.389 -7.560 16.544 1.00 89.81 81 CYS A C 1
ATOM 601 O O . CYS A 1 81 ? -9.451 -7.715 15.940 1.00 89.81 81 CYS A O 1
ATOM 603 N N . SER A 1 82 ? -8.229 -6.662 17.517 1.00 83.50 82 SER A N 1
ATOM 604 C CA . SER A 1 82 ? -9.268 -5.709 17.890 1.00 83.50 82 SER A CA 1
ATOM 605 C C . SER A 1 82 ? -9.580 -4.768 16.732 1.00 83.50 82 SER A C 1
ATOM 607 O O . SER A 1 82 ? -8.749 -4.538 15.852 1.00 83.50 82 SER A O 1
ATOM 609 N N . SER A 1 83 ? -10.769 -4.167 16.757 1.00 72.12 83 SER A N 1
ATOM 610 C CA . SER A 1 83 ? -11.134 -3.138 15.783 1.00 72.12 83 SER A CA 1
ATOM 611 C C . SER A 1 83 ? -10.074 -2.031 15.736 1.00 72.12 83 SER A C 1
ATOM 613 O O . SER A 1 83 ? -9.675 -1.503 16.773 1.00 72.12 83 SER A O 1
ATOM 615 N N . GLY A 1 84 ? -9.624 -1.679 14.530 1.00 60.81 84 GLY A N 1
ATOM 616 C CA . GLY A 1 84 ? -8.545 -0.710 14.330 1.00 60.81 84 GLY A CA 1
ATOM 617 C C . GLY A 1 84 ? -7.136 -1.286 14.486 1.00 60.81 84 GLY A C 1
ATOM 618 O O . GLY A 1 84 ? -6.192 -0.505 14.508 1.00 60.81 84 GLY A O 1
ATOM 619 N N . PHE A 1 85 ? -6.976 -2.611 14.564 1.00 76.81 85 PHE A N 1
ATOM 620 C CA . PHE A 1 85 ? -5.687 -3.306 14.543 1.00 76.81 85 PHE A CA 1
ATOM 621 C C . PHE A 1 85 ? -5.687 -4.428 13.493 1.00 76.81 85 PHE A C 1
ATOM 623 O O . PHE A 1 85 ? -6.707 -5.067 13.254 1.00 76.81 85 PHE A O 1
ATOM 630 N N . GLN A 1 86 ? -4.544 -4.659 12.849 1.00 84.38 86 GLN A N 1
ATOM 631 C CA . GLN A 1 86 ? -4.328 -5.770 11.927 1.00 84.38 86 GLN A CA 1
ATOM 632 C C . GLN A 1 86 ? -3.167 -6.638 12.389 1.00 84.38 86 GLN A C 1
ATOM 634 O O . GLN A 1 86 ? -2.245 -6.174 13.06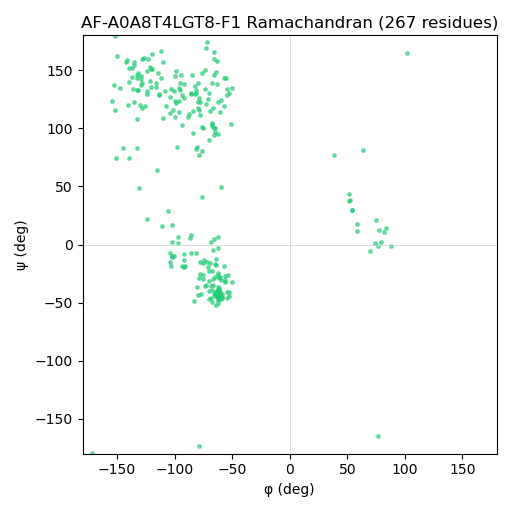4 1.00 84.38 86 GLN A O 1
ATOM 639 N N . CYS A 1 87 ? -3.218 -7.910 12.011 1.00 83.50 87 CYS A N 1
ATOM 640 C CA . CYS A 1 87 ? -2.189 -8.864 12.372 1.00 83.50 87 CYS A CA 1
ATOM 641 C C . CYS A 1 87 ? -0.965 -8.687 11.471 1.00 83.50 87 CYS A C 1
ATOM 643 O O . CYS A 1 87 ? -1.046 -8.902 10.262 1.00 83.50 87 CYS A O 1
ATOM 645 N N . ASN A 1 88 ? 0.172 -8.306 12.051 1.00 80.19 88 ASN A N 1
ATOM 646 C CA . ASN A 1 88 ? 1.447 -8.337 11.348 1.00 80.19 88 ASN A CA 1
ATOM 647 C C . ASN A 1 88 ? 1.939 -9.789 11.314 1.00 80.19 88 ASN A C 1
ATOM 649 O O . ASN A 1 88 ? 2.296 -10.344 12.348 1.00 80.19 88 ASN A O 1
ATOM 653 N N . THR A 1 89 ? 1.956 -10.414 10.137 1.00 75.81 89 THR A N 1
ATOM 654 C CA . THR A 1 89 ? 2.294 -11.840 9.983 1.00 75.81 89 THR A CA 1
ATOM 655 C C . THR A 1 89 ? 3.752 -12.164 10.308 1.00 75.81 89 THR A C 1
ATOM 657 O O . THR A 1 89 ? 4.044 -13.301 10.667 1.00 75.81 89 THR A O 1
ATOM 660 N N . ASN A 1 90 ? 4.657 -11.181 10.236 1.00 74.50 90 ASN A N 1
ATOM 661 C CA . ASN A 1 90 ? 6.075 -11.363 10.556 1.00 74.50 90 ASN A CA 1
ATOM 662 C C . ASN A 1 90 ? 6.314 -11.341 12.069 1.00 74.50 90 ASN A C 1
ATOM 664 O O . ASN A 1 90 ? 7.059 -12.162 12.596 1.00 74.50 90 ASN A O 1
ATOM 668 N N . THR A 1 91 ? 5.677 -10.407 12.781 1.00 82.38 91 THR A N 1
ATOM 669 C CA . THR A 1 91 ? 5.829 -10.277 14.242 1.00 82.38 91 THR A CA 1
ATOM 670 C C . THR A 1 91 ? 4.791 -11.071 15.030 1.00 82.38 91 THR A C 1
ATOM 672 O O . THR A 1 91 ? 4.948 -11.239 16.236 1.00 82.38 91 THR A O 1
ATOM 675 N N . GLN A 1 92 ? 3.735 -11.540 14.358 1.00 88.62 92 GLN A N 1
ATOM 676 C CA . GLN A 1 92 ? 2.535 -12.150 14.932 1.00 88.62 92 GLN A CA 1
ATOM 677 C C . GLN A 1 92 ? 1.849 -11.279 15.993 1.00 88.62 92 GLN A C 1
ATOM 679 O O . GLN A 1 92 ? 1.196 -11.796 16.896 1.00 88.62 92 GLN A O 1
ATOM 684 N N . LYS A 1 93 ? 1.955 -9.950 15.888 1.00 89.56 93 LYS A N 1
ATOM 685 C CA . LYS A 1 93 ? 1.313 -9.006 16.816 1.00 89.56 93 LYS A CA 1
ATOM 686 C C . LYS A 1 93 ? 0.239 -8.176 16.130 1.00 89.56 93 LYS A C 1
ATOM 688 O O . LYS A 1 93 ? 0.370 -7.820 14.957 1.00 89.56 93 LYS A O 1
ATOM 693 N N . CYS A 1 94 ? -0.797 -7.823 16.885 1.00 83.06 94 CYS A N 1
ATOM 694 C CA . CYS A 1 94 ? -1.764 -6.829 16.445 1.00 83.06 94 CYS A CA 1
ATOM 695 C C . CYS A 1 94 ? -1.123 -5.449 16.495 1.00 83.06 94 CYS A C 1
ATOM 697 O O . CYS A 1 94 ? -0.680 -4.986 17.545 1.00 83.06 94 CYS A O 1
ATOM 699 N N . GLN A 1 95 ? -1.088 -4.789 15.349 1.00 82.38 95 GLN A N 1
ATOM 700 C CA . GLN A 1 95 ? -0.584 -3.431 15.199 1.00 82.38 95 GLN A CA 1
ATOM 701 C C . GLN A 1 95 ? -1.712 -2.541 14.680 1.00 82.38 95 GLN A C 1
ATOM 703 O O . GLN A 1 95 ? -2.600 -3.061 14.004 1.00 82.38 95 GLN A O 1
ATOM 708 N N . PRO A 1 96 ? -1.731 -1.235 14.996 1.00 73.31 96 PRO A N 1
ATOM 709 C CA . PRO A 1 96 ? -2.783 -0.341 14.527 1.00 73.31 96 PRO A CA 1
ATOM 710 C C . PRO A 1 96 ? -2.990 -0.477 13.014 1.00 73.31 96 PRO A C 1
ATOM 712 O O . PRO A 1 96 ? -2.023 -0.514 12.254 1.00 73.31 96 PRO A O 1
ATOM 715 N N . VAL A 1 97 ? -4.247 -0.550 12.575 1.00 65.50 97 VAL A N 1
ATOM 716 C CA . VAL A 1 97 ? -4.630 -0.377 11.173 1.00 65.50 97 VAL A CA 1
ATOM 717 C C . VAL A 1 97 ? -4.298 1.062 10.847 1.00 65.50 97 VAL A C 1
ATOM 719 O O . VAL A 1 97 ? -5.066 1.987 11.115 1.00 65.50 97 VAL A O 1
ATOM 722 N N . ILE A 1 98 ? -3.110 1.264 10.300 1.00 64.88 98 ILE A N 1
ATOM 723 C CA . ILE A 1 98 ? -2.801 2.509 9.629 1.00 64.88 98 ILE A CA 1
ATOM 724 C C . ILE A 1 98 ? -3.722 2.496 8.406 1.00 64.88 98 ILE A C 1
ATOM 726 O O . ILE A 1 98 ? -3.676 1.565 7.605 1.00 64.88 98 ILE A O 1
ATOM 730 N N . ASN A 1 99 ? -4.643 3.456 8.310 1.00 61.75 99 ASN A N 1
ATOM 731 C CA . ASN A 1 99 ? -5.501 3.576 7.135 1.00 61.75 99 ASN A CA 1
ATOM 732 C C . ASN A 1 99 ? -4.650 4.191 6.015 1.00 61.75 99 ASN A C 1
ATOM 734 O O . ASN A 1 99 ? -4.612 5.412 5.843 1.00 61.75 99 ASN A O 1
ATOM 738 N N . VAL A 1 100 ? -3.852 3.328 5.385 1.00 67.56 100 VAL A N 1
ATOM 739 C CA . VAL A 1 100 ? -2.859 3.677 4.372 1.00 67.56 100 VAL A CA 1
ATOM 740 C C . VAL A 1 100 ? -3.488 3.485 3.004 1.00 67.56 100 VAL A C 1
ATOM 742 O O . VAL A 1 100 ? -3.817 2.360 2.611 1.00 67.56 100 VAL A O 1
ATOM 745 N N . ASN A 1 101 ? -3.653 4.588 2.286 1.00 70.62 101 ASN A N 1
ATOM 746 C CA . ASN A 1 101 ? -4.192 4.597 0.933 1.00 70.62 101 ASN A CA 1
ATOM 747 C C . ASN A 1 101 ? -3.090 4.771 -0.114 1.00 70.62 101 ASN A C 1
ATOM 749 O O . ASN A 1 101 ? -3.306 4.467 -1.282 1.00 70.62 101 ASN A O 1
ATOM 753 N N . SER A 1 102 ? -1.913 5.254 0.275 1.00 77.69 102 SER A N 1
ATOM 754 C CA . SER A 1 102 ? -0.726 5.325 -0.578 1.00 77.69 102 SER A CA 1
ATOM 755 C C . SER A 1 102 ? 0.544 5.200 0.256 1.00 77.69 102 SER A C 1
ATOM 757 O O . SER A 1 102 ? 0.519 5.428 1.461 1.00 77.69 102 SER A O 1
ATOM 759 N N . CYS A 1 103 ? 1.679 4.891 -0.374 1.00 82.44 103 CYS A N 1
ATOM 760 C CA . CYS A 1 103 ? 2.956 4.845 0.343 1.00 82.44 103 CYS A CA 1
ATOM 761 C C . CYS A 1 103 ? 3.278 6.172 1.053 1.00 82.44 103 CYS A C 1
ATOM 763 O O . CYS A 1 103 ? 3.829 6.155 2.148 1.00 82.44 103 CYS A O 1
ATOM 765 N N . GLY A 1 104 ? 2.855 7.316 0.503 1.00 80.81 104 GLY A N 1
ATOM 766 C CA . GLY A 1 104 ? 3.056 8.635 1.112 1.00 80.81 104 GLY A CA 1
ATOM 767 C C . GLY A 1 104 ? 2.357 8.858 2.458 1.00 80.81 104 GLY A C 1
ATOM 768 O O . GLY A 1 104 ? 2.679 9.827 3.145 1.00 80.81 104 GLY A O 1
ATOM 769 N N . ASP A 1 105 ? 1.432 7.983 2.859 1.00 77.25 105 ASP A N 1
ATOM 770 C CA . ASP A 1 105 ? 0.812 8.021 4.188 1.00 77.25 105 ASP A CA 1
ATOM 771 C C . ASP A 1 105 ? 1.745 7.500 5.298 1.00 77.25 105 ASP A C 1
ATOM 773 O O . ASP A 1 105 ? 1.489 7.754 6.479 1.00 77.25 105 ASP A O 1
ATOM 777 N N . TYR A 1 106 ? 2.826 6.792 4.954 1.00 83.31 106 TYR A N 1
ATOM 778 C CA . TYR A 1 106 ? 3.818 6.349 5.929 1.00 83.31 106 TYR A CA 1
ATOM 779 C C . TYR A 1 106 ? 4.768 7.474 6.319 1.00 83.31 106 TYR A C 1
ATOM 781 O O . TYR A 1 106 ? 5.444 8.079 5.487 1.00 83.31 106 TYR A O 1
ATOM 789 N N . THR A 1 107 ? 4.861 7.713 7.624 1.00 80.44 107 THR A N 1
ATOM 790 C CA . THR A 1 107 ? 5.708 8.761 8.208 1.00 80.44 107 THR A CA 1
ATOM 791 C C . THR A 1 107 ? 6.999 8.223 8.812 1.00 80.44 107 THR A C 1
ATOM 793 O O . THR A 1 107 ? 7.878 9.009 9.161 1.00 80.44 107 THR A O 1
ATOM 796 N N . THR A 1 108 ? 7.138 6.901 8.942 1.00 81.75 108 THR A N 1
ATOM 797 C CA . THR A 1 108 ? 8.325 6.265 9.519 1.00 81.75 108 THR A CA 1
ATOM 798 C C . THR A 1 108 ? 8.824 5.131 8.637 1.00 81.75 108 THR A C 1
ATOM 800 O O . THR A 1 108 ? 8.038 4.405 8.028 1.00 81.75 108 THR A O 1
ATOM 803 N N . LYS A 1 109 ? 10.145 4.926 8.639 1.00 84.38 109 LYS A N 1
ATOM 804 C CA . LYS A 1 109 ? 10.791 3.791 7.974 1.00 84.38 109 LYS A CA 1
ATOM 805 C C . LYS A 1 109 ? 10.197 2.449 8.398 1.00 84.38 109 LYS A C 1
ATOM 807 O O . LYS A 1 109 ? 9.901 1.613 7.558 1.00 84.38 109 LYS A O 1
ATOM 812 N N . GLU A 1 110 ? 9.976 2.270 9.699 1.00 81.50 110 GLU A N 1
ATOM 813 C CA . GLU A 1 110 ? 9.443 1.020 10.243 1.00 81.50 110 GLU A CA 1
ATOM 814 C C . GLU A 1 110 ? 8.059 0.686 9.679 1.00 81.50 110 GLU A C 1
ATOM 816 O O . GLU A 1 110 ? 7.814 -0.462 9.320 1.00 81.50 110 GLU A O 1
ATOM 821 N N . THR A 1 111 ? 7.164 1.672 9.577 1.00 80.81 111 THR A N 1
ATOM 822 C CA . THR A 1 111 ? 5.816 1.445 9.035 1.00 80.81 111 THR A CA 1
ATOM 823 C C . THR A 1 111 ? 5.837 1.262 7.522 1.00 80.81 111 THR A C 1
ATOM 825 O O . THR A 1 111 ? 5.111 0.421 7.015 1.00 80.81 111 THR A O 1
ATOM 828 N N . CYS A 1 112 ? 6.717 1.973 6.819 1.00 83.00 112 CYS A N 1
ATOM 829 C CA . CYS A 1 112 ? 6.900 1.840 5.379 1.00 83.00 112 CYS A CA 1
ATOM 830 C C . CYS A 1 112 ? 7.423 0.456 4.961 1.00 83.00 112 CYS A C 1
ATOM 832 O O . CYS A 1 112 ? 6.824 -0.199 4.114 1.00 83.00 112 CYS A O 1
ATOM 834 N N . ASP A 1 113 ? 8.517 0.002 5.578 1.00 78.19 113 ASP A N 1
ATOM 835 C CA . ASP A 1 113 ? 9.212 -1.217 5.156 1.00 78.19 113 ASP A CA 1
ATOM 836 C C . ASP A 1 113 ? 8.496 -2.491 5.644 1.00 78.19 113 ASP A C 1
ATOM 838 O O . ASP A 1 113 ? 8.574 -3.537 5.002 1.00 78.19 113 ASP A O 1
ATOM 842 N N . ASN A 1 114 ? 7.787 -2.430 6.782 1.00 71.00 114 ASN A N 1
ATOM 843 C CA . ASN A 1 114 ? 7.197 -3.620 7.412 1.00 71.00 114 ASN A CA 1
ATOM 844 C C . ASN A 1 114 ? 5.683 -3.765 7.215 1.00 71.00 114 ASN A C 1
ATOM 846 O O . ASN A 1 114 ? 5.119 -4.787 7.617 1.00 71.00 114 ASN A O 1
ATOM 850 N N . PHE A 1 115 ? 5.004 -2.766 6.648 1.00 72.06 115 PHE A N 1
ATOM 851 C CA . PHE A 1 115 ? 3.550 -2.763 6.509 1.00 72.06 115 PHE A CA 1
ATOM 852 C C . PHE A 1 115 ? 3.182 -2.539 5.042 1.00 72.06 115 PHE A C 1
ATOM 854 O O . PHE A 1 115 ? 3.497 -1.513 4.455 1.00 72.06 115 PHE A O 1
ATOM 861 N N . ASN A 1 116 ? 2.490 -3.497 4.430 1.00 73.56 116 ASN A N 1
ATOM 862 C CA . ASN A 1 116 ? 1.982 -3.378 3.060 1.00 73.56 116 ASN A CA 1
ATOM 863 C C . ASN A 1 116 ? 0.572 -3.992 2.992 1.00 73.56 116 ASN A C 1
ATOM 865 O O . ASN A 1 116 ? 0.412 -5.127 2.538 1.00 73.56 116 ASN A O 1
ATOM 869 N N . PRO A 1 117 ? -0.460 -3.302 3.522 1.00 71.69 117 PRO A N 1
ATOM 870 C CA . PRO A 1 117 ? -1.829 -3.804 3.505 1.00 71.69 117 PRO A CA 1
ATOM 871 C C . PRO A 1 117 ? -2.368 -3.904 2.071 1.00 71.69 117 PRO A C 1
ATOM 873 O O . PRO A 1 117 ? -1.902 -3.222 1.158 1.00 71.69 117 PRO A O 1
ATOM 876 N N . SER A 1 118 ? -3.413 -4.710 1.867 1.00 74.50 118 SER A N 1
ATOM 877 C CA . SER A 1 118 ? -4.041 -4.907 0.548 1.00 74.50 118 SER A CA 1
ATOM 878 C C . SER A 1 118 ? -4.528 -3.606 -0.109 1.00 74.50 118 SER A C 1
ATOM 880 O O . SER A 1 118 ? -4.579 -3.516 -1.338 1.00 74.50 118 SER A O 1
ATOM 882 N N . SER A 1 119 ? -4.862 -2.587 0.692 1.00 71.38 119 SER A N 1
ATOM 883 C CA . SER A 1 119 ? -5.230 -1.251 0.206 1.00 71.38 119 SER A CA 1
ATOM 884 C C . SER A 1 119 ? -4.091 -0.578 -0.562 1.00 71.38 119 SER A C 1
ATOM 886 O O . SER A 1 119 ? -4.340 0.046 -1.590 1.00 71.38 119 SER A O 1
ATOM 888 N N . ILE A 1 120 ? -2.840 -0.767 -0.132 1.00 77.25 120 ILE A N 1
ATOM 889 C CA . ILE A 1 120 ? -1.657 -0.240 -0.820 1.00 77.25 120 ILE A CA 1
ATOM 890 C C . ILE A 1 120 ? -1.430 -0.960 -2.134 1.00 77.25 120 ILE A C 1
ATOM 892 O O . ILE A 1 120 ? -1.247 -0.294 -3.147 1.00 77.25 120 ILE A O 1
ATOM 896 N N . LYS A 1 121 ? -1.499 -2.296 -2.149 1.00 78.50 121 LYS A N 1
ATOM 897 C CA . LYS A 1 121 ? -1.393 -3.057 -3.403 1.00 78.50 121 LYS A CA 1
ATOM 898 C C . LYS A 1 121 ? -2.425 -2.573 -4.418 1.00 78.50 121 LYS A C 1
ATOM 900 O O . LYS A 1 121 ? -2.082 -2.292 -5.560 1.00 78.50 121 LYS A O 1
ATOM 905 N N . SER A 1 122 ? -3.670 -2.406 -3.974 1.00 76.06 122 SER A N 1
ATOM 906 C CA . SER A 1 122 ? -4.762 -1.893 -4.810 1.00 76.06 122 SER A CA 1
ATOM 907 C C . SER A 1 122 ? -4.476 -0.475 -5.311 1.00 76.06 122 SER A C 1
ATOM 909 O O . SER A 1 122 ? -4.683 -0.186 -6.485 1.00 76.06 122 SER A O 1
ATOM 911 N N . SER A 1 123 ? -3.933 0.390 -4.450 1.00 77.06 123 SER A N 1
ATOM 912 C CA . SER A 1 123 ? -3.513 1.743 -4.815 1.00 77.06 123 SER A CA 1
ATOM 913 C C . SER A 1 123 ? -2.397 1.734 -5.860 1.00 77.06 123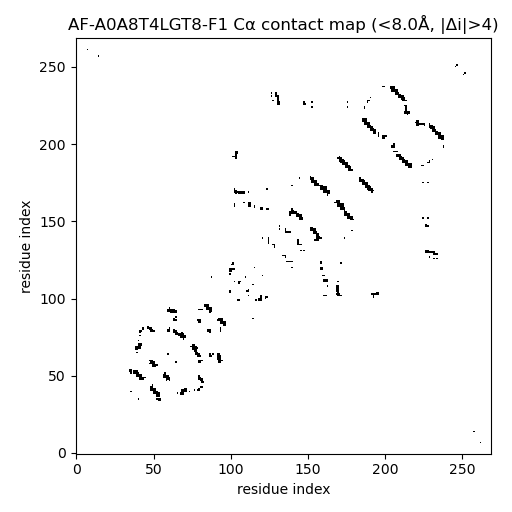 SER A C 1
ATOM 915 O O . SER A 1 123 ? -2.535 2.376 -6.893 1.00 77.06 123 SER A O 1
ATOM 917 N N . ILE A 1 124 ? -1.343 0.933 -5.679 1.00 79.81 124 ILE A N 1
ATOM 918 C CA . ILE A 1 124 ? -0.236 0.799 -6.643 1.00 79.81 124 ILE A CA 1
ATOM 919 C C . ILE A 1 124 ? -0.738 0.255 -7.987 1.00 79.81 124 ILE A C 1
ATOM 921 O O . ILE A 1 124 ? -0.345 0.758 -9.039 1.00 79.81 124 ILE A O 1
ATOM 925 N N . GLN A 1 125 ? -1.668 -0.704 -7.981 1.00 77.88 125 GLN A N 1
ATOM 926 C CA . GLN A 1 125 ? -2.333 -1.158 -9.209 1.00 77.88 125 GLN A CA 1
ATOM 927 C C . GLN A 1 125 ? -3.095 -0.027 -9.881 1.00 77.88 125 GLN A C 1
ATOM 929 O O . GLN A 1 125 ? -3.030 0.146 -11.096 1.00 77.88 125 GLN A O 1
ATOM 934 N N . ASP A 1 126 ? -3.828 0.747 -9.091 1.00 73.44 126 ASP A N 1
ATOM 935 C CA . ASP A 1 126 ? -4.606 1.881 -9.553 1.00 73.44 126 ASP A CA 1
ATOM 936 C C . ASP A 1 126 ? -3.745 3.030 -10.086 1.00 73.44 126 ASP A C 1
ATOM 938 O O . ASP A 1 126 ? -4.211 3.726 -10.994 1.00 73.44 126 ASP A O 1
ATOM 942 N N . LEU A 1 127 ? -2.523 3.199 -9.572 1.00 72.00 127 LEU A N 1
ATOM 943 C CA . LEU A 1 127 ? -1.484 4.060 -10.140 1.00 72.00 127 LEU A CA 1
ATOM 944 C C . LEU A 1 127 ? -1.013 3.490 -11.484 1.00 72.00 127 LEU A C 1
ATOM 946 O O . LEU A 1 127 ? -1.049 4.198 -12.488 1.00 72.00 127 LEU A O 1
ATOM 950 N N . GLY A 1 128 ? -0.693 2.192 -11.540 1.00 68.12 128 GLY A N 1
ATOM 951 C CA . GLY A 1 128 ? -0.328 1.477 -12.772 1.00 68.12 128 GLY A CA 1
ATOM 952 C C . GLY A 1 128 ? -1.358 1.633 -13.897 1.00 68.12 128 GLY A C 1
ATOM 953 O O . GLY A 1 128 ? -0.995 1.895 -15.043 1.00 68.12 128 GLY A O 1
ATOM 954 N N . LYS A 1 129 ? -2.658 1.587 -13.572 1.00 70.31 129 LYS A N 1
ATOM 955 C CA . LYS A 1 129 ? -3.751 1.871 -14.526 1.00 70.31 129 LYS A CA 1
ATOM 956 C C . LYS A 1 129 ? -3.663 3.277 -15.115 1.00 70.31 129 LYS A C 1
ATOM 958 O O . LYS A 1 129 ? -3.827 3.459 -16.318 1.00 70.31 129 LYS A O 1
ATOM 963 N N . GLY A 1 130 ? -3.417 4.272 -14.261 1.00 61.19 130 GLY A N 1
ATOM 964 C CA . GLY A 1 130 ? -3.279 5.670 -14.676 1.00 61.19 130 GLY A CA 1
ATOM 965 C C . GLY A 1 130 ? -2.063 5.908 -15.574 1.00 61.19 130 GLY A C 1
ATOM 966 O O . GLY A 1 130 ? -2.102 6.787 -16.427 1.00 61.19 130 GLY A O 1
ATOM 967 N N . ILE A 1 131 ? -1.015 5.095 -15.424 1.00 63.22 131 ILE A N 1
ATOM 968 C CA . ILE A 1 131 ? 0.238 5.207 -16.181 1.00 63.22 131 ILE A CA 1
ATOM 969 C C . ILE A 1 131 ? 0.095 4.656 -17.607 1.00 63.22 131 ILE A C 1
ATOM 971 O O . ILE A 1 131 ? 0.578 5.261 -18.565 1.00 63.22 131 ILE A O 1
ATOM 975 N N . ILE A 1 132 ? -0.580 3.517 -17.780 1.00 63.53 132 ILE A N 1
ATOM 976 C CA . ILE A 1 132 ? -0.620 2.789 -19.064 1.00 63.53 132 ILE A CA 1
ATOM 977 C C . ILE A 1 132 ? -1.923 3.065 -19.834 1.00 63.53 132 ILE A C 1
ATOM 979 O O . ILE A 1 132 ? -2.056 2.685 -20.993 1.00 63.53 132 ILE A O 1
ATOM 983 N N . GLY A 1 133 ? -2.907 3.716 -19.203 1.00 58.00 133 GLY A N 1
ATOM 984 C CA . GLY A 1 133 ? -4.226 3.993 -19.788 1.00 58.00 133 GLY A CA 1
ATOM 985 C C . GLY A 1 133 ? -5.109 2.751 -19.968 1.00 58.00 133 GLY A C 1
ATOM 986 O O . GLY A 1 133 ? -6.278 2.867 -20.328 1.00 58.00 133 GLY A O 1
ATOM 987 N N . THR A 1 134 ? -4.575 1.562 -19.693 1.00 57.81 134 THR A N 1
ATOM 988 C CA . THR A 1 134 ? -5.289 0.285 -19.693 1.00 57.81 134 THR A CA 1
ATOM 989 C C . THR A 1 134 ? -5.388 -0.255 -18.273 1.00 57.81 134 THR A C 1
ATOM 991 O O . THR A 1 134 ? -4.754 0.249 -17.350 1.00 57.81 134 THR A O 1
ATOM 994 N N . ASN A 1 135 ? -6.246 -1.254 -18.071 1.00 66.25 135 ASN A N 1
ATOM 995 C CA . ASN A 1 135 ? -6.465 -1.884 -16.779 1.00 66.25 135 ASN A CA 1
ATOM 996 C C . ASN A 1 135 ? -5.617 -3.171 -16.725 1.00 66.25 135 ASN A C 1
ATOM 998 O O . ASN A 1 135 ? -6.161 -4.223 -17.059 1.00 66.25 135 ASN A O 1
ATOM 1002 N N . PRO A 1 136 ? -4.306 -3.128 -16.376 1.00 60.66 136 PRO A N 1
ATOM 1003 C CA . PRO A 1 136 ? -3.383 -4.266 -16.527 1.00 60.6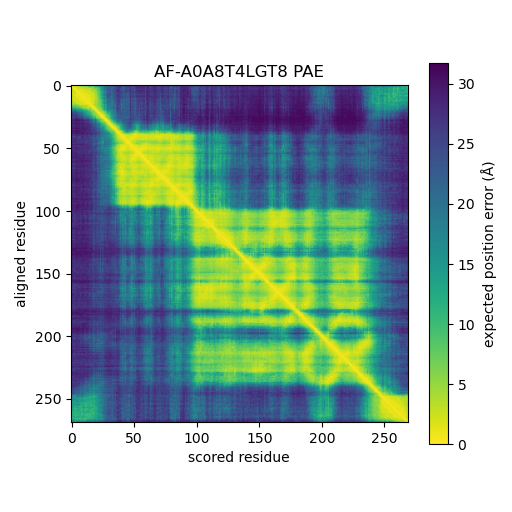6 136 PRO A CA 1
ATOM 1004 C C . PRO A 1 136 ? -3.765 -5.507 -15.703 1.00 60.66 136 PRO A C 1
ATOM 1006 O O . PRO A 1 136 ? -3.119 -6.545 -15.798 1.00 60.66 136 PRO A O 1
ATOM 1009 N N . GLY A 1 137 ? -4.827 -5.435 -14.899 1.00 66.56 137 GLY A N 1
ATOM 1010 C CA . GLY A 1 137 ? -5.212 -6.481 -13.968 1.00 66.56 137 GLY A CA 1
ATOM 1011 C C . GLY A 1 137 ? -4.319 -6.476 -12.730 1.00 66.56 137 GLY A C 1
ATOM 1012 O O . GLY A 1 137 ? -3.629 -5.501 -12.434 1.00 66.56 137 GLY A O 1
ATOM 1013 N N . ASN A 1 138 ? -4.364 -7.568 -11.973 1.00 75.88 138 ASN A N 1
ATOM 1014 C CA . ASN A 1 138 ? -3.596 -7.731 -10.745 1.00 75.88 138 ASN A CA 1
ATOM 1015 C C . ASN A 1 138 ? -2.130 -8.098 -11.058 1.00 75.88 138 ASN A C 1
ATOM 1017 O O . ASN A 1 138 ? -1.745 -9.265 -10.962 1.00 75.88 138 ASN A O 1
ATOM 1021 N N . PHE A 1 139 ? -1.331 -7.105 -11.471 1.00 82.88 139 PHE A N 1
ATOM 1022 C CA . PHE A 1 139 ?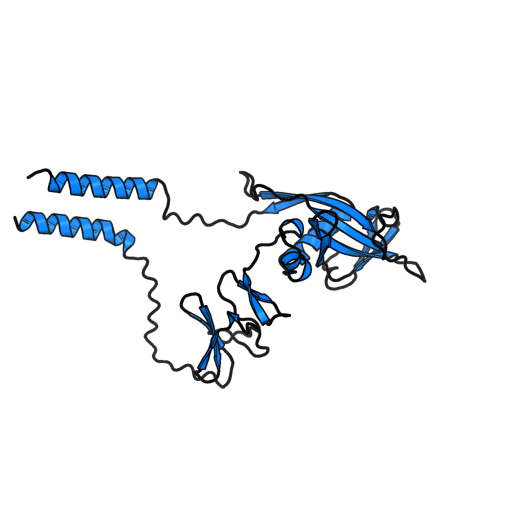 0.091 -7.306 -11.786 1.00 82.88 139 PHE A CA 1
ATOM 1023 C C . PHE A 1 139 ? 0.987 -7.476 -10.545 1.00 82.88 139 PHE A C 1
ATOM 1025 O O . PHE A 1 139 ? 2.127 -7.917 -10.648 1.00 82.88 139 PHE A O 1
ATOM 1032 N N . CYS A 1 140 ? 0.452 -7.157 -9.363 1.00 82.00 140 CYS A N 1
ATOM 1033 C CA . CYS A 1 140 ? 1.159 -7.284 -8.088 1.00 82.00 140 CYS A CA 1
ATOM 1034 C C . CYS A 1 140 ? 1.265 -8.725 -7.594 1.00 82.00 140 CYS A C 1
ATOM 1036 O O . CYS A 1 140 ? 2.196 -9.068 -6.871 1.00 82.00 140 CYS A O 1
ATOM 1038 N N . ASP A 1 141 ? 0.287 -9.560 -7.952 1.00 80.81 141 ASP A N 1
ATOM 1039 C CA . ASP A 1 141 ? 0.268 -10.969 -7.562 1.00 80.81 141 ASP A CA 1
ATOM 1040 C C . ASP A 1 141 ? 0.666 -11.896 -8.727 1.00 80.81 141 ASP A C 1
ATOM 1042 O O . ASP A 1 141 ? 0.978 -13.065 -8.511 1.00 80.81 141 ASP A O 1
ATOM 1046 N N . SER A 1 142 ? 0.671 -11.399 -9.969 1.00 80.50 142 SER A N 1
ATOM 1047 C CA . SER A 1 142 ? 1.057 -12.175 -11.155 1.00 80.50 142 SER A CA 1
ATOM 1048 C C . SER A 1 142 ? 1.602 -11.265 -12.257 1.00 80.50 142 SER A C 1
ATOM 1050 O O . SER A 1 142 ? 0.969 -10.246 -12.499 1.00 80.50 142 SER A O 1
ATOM 1052 N N . PRO A 1 143 ? 2.692 -11.609 -12.968 1.00 84.69 143 PRO A N 1
ATOM 1053 C CA . PRO A 1 143 ? 3.200 -10.780 -14.059 1.00 84.69 143 PRO A CA 1
ATOM 1054 C C . PRO A 1 143 ? 2.146 -10.493 -15.141 1.00 84.69 143 PRO A C 1
ATOM 1056 O O . PRO A 1 143 ? 1.310 -11.352 -15.456 1.00 84.69 143 PRO A O 1
ATOM 1059 N N . LYS A 1 144 ? 2.172 -9.285 -15.713 1.00 86.94 144 LYS A N 1
ATOM 1060 C CA . LYS A 1 144 ? 1.236 -8.839 -16.754 1.00 86.94 144 LYS A CA 1
ATOM 1061 C C . LYS A 1 144 ? 1.946 -8.128 -17.887 1.00 86.94 144 LYS A C 1
ATOM 1063 O O . LYS A 1 144 ? 2.587 -7.106 -17.681 1.00 86.94 144 LYS A O 1
ATOM 1068 N N . GLU A 1 145 ? 1.757 -8.655 -19.087 1.00 87.75 145 GLU A N 1
ATOM 1069 C CA . GLU A 1 145 ? 2.228 -8.035 -20.315 1.00 87.75 145 GLU A CA 1
ATOM 1070 C C . GLU A 1 145 ? 1.369 -6.816 -20.672 1.00 87.75 145 GLU A C 1
ATOM 1072 O O . GLU A 1 145 ? 0.136 -6.857 -20.615 1.00 87.75 145 GLU A O 1
ATOM 1077 N N . VAL A 1 146 ? 2.034 -5.725 -21.030 1.00 86.88 146 VAL A N 1
ATOM 1078 C CA . VAL A 1 146 ? 1.435 -4.457 -21.429 1.00 86.88 146 VAL A CA 1
ATOM 1079 C C . VAL A 1 146 ? 2.160 -3.902 -22.648 1.00 86.88 146 VAL A C 1
ATOM 1081 O O . VAL A 1 146 ? 3.378 -4.010 -22.783 1.00 86.88 146 VAL A O 1
ATOM 1084 N N . THR A 1 147 ? 1.412 -3.255 -23.537 1.00 86.19 147 THR A N 1
ATOM 1085 C CA . THR A 1 147 ? 1.966 -2.606 -24.728 1.00 86.19 147 THR A CA 1
ATOM 1086 C C . THR A 1 147 ? 1.570 -1.139 -24.739 1.00 86.19 147 THR A C 1
ATOM 1088 O O . THR A 1 147 ? 0.393 -0.808 -24.584 1.00 86.19 147 THR A O 1
ATOM 1091 N N . LYS A 1 148 ? 2.547 -0.252 -24.933 1.00 84.94 148 LYS A N 1
ATOM 1092 C CA . LYS A 1 148 ? 2.333 1.194 -25.043 1.00 84.94 148 LYS A CA 1
ATOM 1093 C C . LYS A 1 148 ? 3.357 1.793 -25.997 1.00 84.94 148 LYS A C 1
ATOM 1095 O O . LYS A 1 148 ? 4.533 1.449 -25.935 1.00 84.94 148 LYS A O 1
ATOM 1100 N N . ASP A 1 149 ? 2.892 2.655 -26.897 1.00 85.75 149 ASP A N 1
ATOM 1101 C CA . ASP A 1 149 ? 3.725 3.349 -27.889 1.00 85.75 149 ASP A CA 1
ATOM 1102 C C . ASP A 1 149 ? 4.626 2.403 -28.712 1.00 85.75 149 ASP A C 1
ATOM 1104 O O . ASP A 1 149 ? 5.777 2.705 -29.013 1.00 85.75 149 ASP A O 1
ATOM 1108 N N . GLY A 1 150 ? 4.107 1.216 -29.052 1.00 84.38 150 GLY A N 1
ATOM 1109 C CA . GLY A 1 150 ? 4.830 0.197 -29.823 1.00 84.38 150 GLY A CA 1
ATOM 1110 C C . GLY A 1 150 ? 5.915 -0.561 -29.048 1.00 84.38 150 GLY A C 1
ATOM 1111 O O . GLY A 1 150 ? 6.557 -1.436 -29.622 1.00 84.38 150 GLY A O 1
ATOM 1112 N N . LYS A 1 151 ? 6.106 -0.267 -27.757 1.00 86.12 151 LYS A N 1
ATOM 1113 C CA . LYS A 1 151 ? 6.978 -1.019 -26.848 1.00 86.12 151 LYS A CA 1
ATOM 1114 C C . LYS A 1 151 ? 6.152 -1.984 -26.004 1.00 86.12 151 LYS A C 1
ATOM 1116 O O . LYS A 1 151 ? 5.001 -1.693 -25.674 1.00 86.12 151 LYS A O 1
ATOM 1121 N N . CYS A 1 152 ? 6.749 -3.112 -25.637 1.00 86.88 152 CYS A N 1
ATOM 1122 C CA . CYS A 1 152 ? 6.141 -4.128 -24.783 1.00 86.88 152 CYS A CA 1
ATOM 1123 C C . CYS A 1 152 ? 6.929 -4.251 -23.479 1.00 86.88 152 CYS A C 1
ATOM 1125 O O . CYS A 1 152 ? 8.159 -4.311 -23.515 1.00 86.88 152 CYS A O 1
ATOM 1127 N N . ALA A 1 153 ? 6.219 -4.316 -22.356 1.00 87.69 153 ALA A N 1
ATOM 1128 C CA . ALA A 1 153 ? 6.803 -4.642 -21.066 1.00 87.69 153 ALA A CA 1
ATOM 1129 C C . ALA A 1 153 ? 5.953 -5.646 -20.284 1.00 87.69 153 ALA A C 1
ATOM 1131 O O . ALA A 1 153 ? 4.739 -5.722 -20.443 1.00 87.69 153 ALA A O 1
ATOM 1132 N N . ILE A 1 154 ? 6.599 -6.385 -19.396 1.00 87.38 154 ILE A N 1
ATOM 1133 C CA . ILE A 1 154 ? 6.001 -7.236 -18.384 1.00 87.38 154 ILE A CA 1
ATOM 1134 C C . ILE A 1 154 ? 6.085 -6.473 -17.065 1.00 87.38 154 ILE A C 1
ATOM 1136 O O . ILE A 1 154 ? 7.164 -6.183 -16.555 1.00 87.38 154 ILE A O 1
ATOM 1140 N N . LEU A 1 155 ? 4.928 -6.130 -16.510 1.00 85.81 155 LEU A N 1
ATOM 1141 C CA . LEU A 1 155 ? 4.829 -5.580 -15.167 1.00 85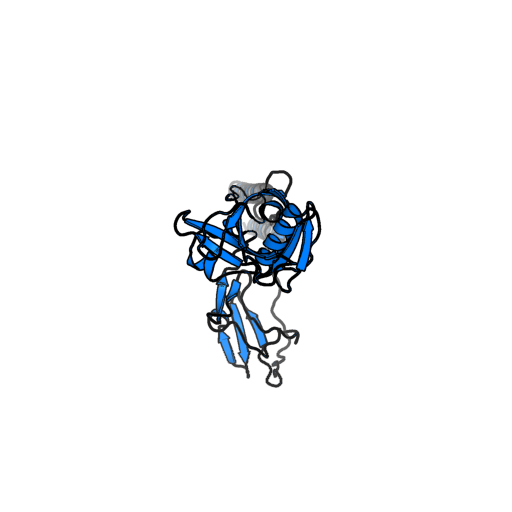.81 155 LEU A CA 1
ATOM 1142 C C . LEU A 1 155 ? 4.764 -6.711 -14.157 1.00 85.81 155 LEU A C 1
ATOM 1144 O O . LEU A 1 155 ? 3.942 -7.616 -14.302 1.00 85.81 155 LEU A O 1
ATOM 1148 N N . SER A 1 156 ? 5.587 -6.652 -13.119 1.00 81.75 156 SER A N 1
ATOM 1149 C CA . SER A 1 156 ? 5.600 -7.681 -12.082 1.00 81.75 156 SER A CA 1
ATOM 1150 C C . SER A 1 156 ? 6.062 -7.130 -10.732 1.00 81.75 156 SER A C 1
ATOM 1152 O O . SER A 1 156 ? 6.377 -5.948 -10.577 1.00 81.75 156 SER A O 1
ATOM 1154 N N . GLY A 1 157 ? 6.089 -7.999 -9.725 1.00 71.62 157 GLY A N 1
ATOM 1155 C CA . GLY A 1 157 ? 6.701 -7.712 -8.435 1.00 71.62 157 GLY A CA 1
ATOM 1156 C C . GLY A 1 157 ? 5.705 -7.361 -7.329 1.00 71.62 157 GLY A C 1
ATOM 1157 O O . GLY A 1 157 ? 4.539 -7.072 -7.591 1.00 71.62 157 GLY A O 1
ATOM 1158 N N . PRO A 1 158 ? 6.165 -7.392 -6.066 1.00 65.50 158 PRO A N 1
ATOM 1159 C CA . PRO A 1 158 ? 5.302 -7.483 -4.888 1.00 65.50 158 PRO A CA 1
ATOM 1160 C C . PRO A 1 158 ? 4.435 -6.246 -4.592 1.00 65.50 158 PRO A C 1
ATOM 1162 O O . PRO A 1 158 ? 3.704 -6.279 -3.602 1.00 65.50 158 PRO A O 1
ATOM 1165 N N . CYS A 1 159 ? 4.474 -5.201 -5.434 1.00 80.94 159 CYS A N 1
ATOM 1166 C CA . CYS A 1 159 ? 3.820 -3.902 -5.238 1.00 80.94 159 CYS A CA 1
ATOM 1167 C C . CYS A 1 159 ? 3.889 -3.455 -3.784 1.00 80.94 159 CYS A C 1
ATOM 1169 O O . CYS A 1 159 ? 2.925 -3.562 -3.021 1.00 80.94 159 CYS A O 1
ATOM 1171 N N . GLU A 1 160 ? 5.057 -2.972 -3.409 1.00 85.12 160 GLU A N 1
ATOM 1172 C CA . GLU A 1 160 ? 5.369 -2.647 -2.030 1.00 85.12 160 GLU A CA 1
ATOM 1173 C C . GLU A 1 160 ? 5.796 -1.195 -1.907 1.00 85.12 160 GLU A C 1
ATOM 1175 O O . GLU A 1 160 ? 6.211 -0.544 -2.873 1.00 85.12 160 GLU A O 1
ATOM 1180 N N . CYS A 1 161 ? 5.693 -0.692 -0.690 1.00 85.62 161 CYS A N 1
ATOM 1181 C CA . CYS A 1 161 ? 6.295 0.561 -0.318 1.00 85.62 161 CYS A CA 1
ATOM 1182 C C . CYS A 1 161 ? 7.701 0.326 0.248 1.00 85.62 161 CYS A C 1
ATOM 1184 O O . CYS A 1 161 ? 7.909 -0.607 1.021 1.00 85.62 161 CYS A O 1
ATOM 1186 N N . ARG A 1 162 ? 8.664 1.172 -0.130 1.00 87.25 162 ARG A N 1
ATOM 1187 C CA . ARG A 1 162 ? 10.033 1.156 0.411 1.00 87.25 162 ARG A CA 1
ATOM 1188 C C . ARG A 1 162 ? 10.451 2.541 0.871 1.00 87.25 162 ARG A C 1
ATOM 1190 O O . ARG A 1 162 ? 10.111 3.547 0.237 1.00 87.25 162 ARG A O 1
ATOM 1197 N N . TRP A 1 163 ? 11.197 2.593 1.969 1.00 86.12 163 TRP A N 1
ATOM 1198 C CA . TRP A 1 163 ? 11.653 3.851 2.542 1.00 86.12 163 TRP A CA 1
ATOM 1199 C C . TRP A 1 163 ? 12.869 4.410 1.799 1.00 86.12 163 TRP A C 1
ATOM 1201 O O . TRP A 1 163 ? 13.932 3.786 1.743 1.00 86.12 163 TRP A O 1
ATOM 1211 N N . ASP A 1 164 ? 12.743 5.633 1.292 1.00 84.38 164 ASP A N 1
ATOM 1212 C CA . ASP A 1 164 ? 13.848 6.408 0.740 1.00 84.38 164 ASP A CA 1
ATOM 1213 C C . ASP A 1 164 ? 14.521 7.210 1.865 1.00 84.38 164 ASP A C 1
ATOM 1215 O O . ASP A 1 164 ? 13.961 8.168 2.405 1.00 84.38 164 ASP A O 1
ATOM 1219 N N . ASN A 1 165 ? 15.747 6.814 2.225 1.00 83.62 165 ASN A N 1
ATOM 1220 C CA . ASN A 1 165 ? 16.521 7.468 3.287 1.00 83.62 165 ASN A CA 1
ATOM 1221 C C . ASN A 1 165 ? 17.025 8.869 2.894 1.00 83.62 165 ASN A C 1
ATOM 1223 O O . ASN A 1 165 ? 17.379 9.648 3.776 1.00 83.62 165 ASN A O 1
ATOM 1227 N N . VAL A 1 166 ? 17.081 9.194 1.599 1.00 82.25 166 VAL A N 1
ATOM 1228 C CA . VAL A 1 166 ? 17.507 10.511 1.108 1.00 82.25 166 VAL A CA 1
ATOM 1229 C C . VAL A 1 166 ? 16.326 11.474 1.152 1.00 82.25 166 VAL A C 1
ATOM 1231 O O . VAL A 1 166 ? 16.439 12.569 1.703 1.00 82.25 166 VAL A O 1
ATOM 1234 N N . ALA A 1 167 ? 15.175 11.052 0.625 1.00 80.19 167 ALA A N 1
ATOM 1235 C CA . ALA A 1 167 ? 13.960 11.864 0.620 1.00 80.19 167 ALA A CA 1
ATOM 1236 C C . ALA A 1 167 ? 13.233 11.884 1.979 1.00 80.19 167 ALA A C 1
ATOM 1238 O O . ALA A 1 167 ? 12.377 12.743 2.192 1.00 80.19 167 ALA A O 1
ATOM 1239 N N . ASN A 1 168 ? 13.564 10.961 2.894 1.00 84.38 168 ASN A N 1
ATOM 1240 C CA . ASN A 1 168 ? 12.843 10.696 4.148 1.00 84.38 168 ASN A CA 1
ATOM 1241 C C . ASN A 1 168 ? 11.342 10.474 3.926 1.00 84.38 168 ASN A C 1
ATOM 1243 O O . ASN A 1 168 ? 10.496 11.012 4.644 1.00 84.38 168 ASN A O 1
ATOM 1247 N N . LYS A 1 169 ? 11.016 9.700 2.891 1.00 86.12 169 LYS A N 1
ATOM 1248 C CA . LYS A 1 169 ? 9.643 9.395 2.492 1.00 86.12 169 LYS A CA 1
ATOM 1249 C C . LYS A 1 169 ? 9.537 7.961 2.020 1.00 86.12 169 LYS A C 1
ATOM 1251 O O . LYS A 1 169 ? 10.502 7.359 1.562 1.00 86.12 169 LYS A O 1
ATOM 1256 N N . CYS A 1 170 ? 8.327 7.443 2.093 1.00 85.56 170 CYS A N 1
ATOM 1257 C CA . CYS A 1 170 ? 8.004 6.123 1.607 1.00 85.56 170 CYS A CA 1
ATOM 1258 C C . CYS A 1 170 ? 7.482 6.194 0.162 1.00 85.56 170 CYS A C 1
ATOM 1260 O O . CYS A 1 170 ? 6.587 6.984 -0.141 1.00 85.56 170 CYS A O 1
ATOM 1262 N N . GLN A 1 171 ? 8.053 5.387 -0.729 1.00 86.31 171 GLN A N 1
ATOM 1263 C CA . GLN A 1 171 ? 7.782 5.392 -2.171 1.00 86.31 171 GLN A CA 1
ATOM 1264 C C . GLN A 1 171 ? 7.250 4.032 -2.613 1.00 86.31 171 GLN A C 1
ATOM 1266 O O . GLN A 1 171 ? 7.595 3.013 -2.017 1.00 86.31 171 GLN A O 1
ATOM 1271 N N . SER A 1 172 ? 6.426 3.997 -3.660 1.00 85.31 172 SER A N 1
ATOM 1272 C CA . SER A 1 172 ? 5.950 2.724 -4.213 1.00 85.31 172 SER A CA 1
ATOM 1273 C C . SER A 1 172 ? 6.946 2.145 -5.208 1.00 85.31 172 SER A C 1
ATOM 1275 O O . SER A 1 172 ? 7.505 2.902 -6.007 1.00 85.31 172 SER A O 1
ATOM 1277 N N . PHE A 1 173 ? 7.055 0.820 -5.247 1.00 83.69 173 PHE A N 1
ATOM 1278 C CA . PHE A 1 173 ? 7.898 0.100 -6.195 1.00 83.69 173 PHE A CA 1
ATOM 1279 C C . PHE A 1 173 ? 7.146 -1.048 -6.874 1.00 83.69 173 PHE A C 1
ATOM 1281 O O . PHE A 1 173 ? 6.507 -1.871 -6.215 1.00 83.69 173 PHE A O 1
ATOM 1288 N N . PHE A 1 174 ? 7.271 -1.123 -8.199 1.00 84.44 174 PHE A N 1
ATOM 1289 C CA . PHE A 1 174 ? 6.944 -2.305 -9.000 1.00 84.44 174 PHE A CA 1
ATOM 1290 C C . PHE A 1 174 ? 7.966 -2.474 -10.129 1.00 84.44 174 PHE A C 1
ATOM 1292 O O . PHE A 1 174 ? 8.667 -1.526 -10.485 1.00 84.44 174 PHE A O 1
ATOM 1299 N N . LEU A 1 175 ? 8.079 -3.686 -10.657 1.00 86.06 175 LEU A N 1
ATOM 1300 C CA . LEU A 1 175 ? 9.086 -4.071 -11.637 1.00 86.06 175 LEU A CA 1
ATOM 1301 C C . LEU A 1 175 ? 8.544 -3.938 -13.068 1.00 86.06 175 LEU A C 1
ATOM 1303 O O . LEU A 1 175 ? 7.354 -4.156 -13.317 1.00 86.06 175 LEU A O 1
ATOM 1307 N N . ILE A 1 176 ? 9.433 -3.573 -13.989 1.00 85.06 176 ILE A N 1
ATOM 1308 C CA . ILE A 1 176 ? 9.202 -3.468 -15.428 1.00 85.06 176 ILE A CA 1
ATOM 1309 C C . ILE A 1 176 ? 10.299 -4.266 -16.148 1.00 85.06 176 ILE A C 1
ATOM 1311 O O . ILE A 1 176 ? 11.482 -3.944 -16.061 1.00 85.06 176 ILE A O 1
ATOM 1315 N N . GLU A 1 177 ? 9.895 -5.302 -16.870 1.00 87.75 177 GLU A N 1
ATOM 1316 C CA . GLU A 1 177 ? 10.749 -6.149 -17.710 1.00 87.75 177 GLU A CA 1
ATOM 1317 C C . GLU A 1 177 ? 10.397 -5.928 -19.186 1.00 87.75 177 GLU A C 1
ATOM 1319 O O . GLU A 1 177 ? 9.230 -5.755 -19.517 1.00 87.75 177 GLU A O 1
ATOM 1324 N N . GLU A 1 178 ? 11.360 -5.947 -20.106 1.00 86.56 178 GLU A N 1
ATOM 1325 C CA . GLU A 1 178 ? 11.058 -5.901 -21.545 1.00 86.56 178 GLU A CA 1
ATOM 1326 C C . GLU A 1 178 ? 10.628 -7.280 -22.074 1.00 86.56 178 GLU A C 1
ATOM 1328 O O . GLU A 1 178 ? 11.226 -8.296 -21.732 1.00 86.56 178 GLU A O 1
ATOM 1333 N N . CYS A 1 179 ? 9.617 -7.335 -22.951 1.00 84.81 179 CYS A N 1
ATOM 1334 C CA . CYS A 1 179 ? 9.050 -8.614 -23.412 1.00 84.81 179 CYS A CA 1
ATOM 1335 C C . CYS A 1 179 ? 9.969 -9.442 -24.328 1.00 84.81 179 CYS A C 1
ATOM 1337 O O . CYS A 1 179 ? 9.748 -10.638 -24.491 1.00 84.81 179 CYS A O 1
ATOM 1339 N N . THR A 1 180 ? 10.933 -8.812 -25.007 1.00 73.50 180 THR A N 1
ATOM 1340 C CA . THR A 1 180 ? 11.607 -9.396 -26.185 1.00 73.50 180 THR A CA 1
ATOM 1341 C C . THR A 1 180 ? 13.125 -9.486 -26.063 1.00 73.50 180 THR A C 1
ATOM 1343 O O . THR A 1 180 ? 13.806 -9.551 -27.083 1.00 73.50 180 THR A O 1
ATOM 1346 N N . SER A 1 181 ? 13.673 -9.474 -24.849 1.00 68.19 181 SER A N 1
ATOM 1347 C CA . SER A 1 181 ? 15.117 -9.612 -24.651 1.00 68.19 181 SER A CA 1
ATOM 1348 C C . SER A 1 181 ? 15.462 -10.973 -24.051 1.00 68.19 181 SER A C 1
ATOM 1350 O O . SER A 1 181 ? 14.870 -11.377 -23.052 1.00 68.19 181 SER A O 1
ATOM 1352 N N . ASP A 1 182 ? 16.452 -11.650 -24.641 1.00 69.19 182 ASP A N 1
ATOM 1353 C CA . ASP A 1 182 ? 17.083 -12.847 -24.063 1.00 69.19 182 ASP A CA 1
ATOM 1354 C C . ASP A 1 182 ? 17.812 -12.527 -22.738 1.00 69.19 182 ASP A C 1
ATOM 1356 O O . ASP A 1 182 ? 18.079 -13.426 -21.941 1.00 69.19 182 ASP A O 1
ATOM 1360 N N . ASP A 1 183 ? 18.097 -11.242 -22.493 1.00 70.06 183 ASP A N 1
ATOM 1361 C CA . ASP A 1 183 ? 18.600 -10.684 -21.235 1.00 70.06 183 ASP A CA 1
ATOM 1362 C C . ASP A 1 183 ? 17.773 -9.428 -20.886 1.00 70.06 183 ASP A C 1
ATOM 1364 O O . ASP A 1 183 ? 18.109 -8.315 -21.315 1.00 70.06 183 ASP A O 1
ATOM 1368 N N . PRO A 1 184 ? 16.590 -9.583 -20.262 1.00 69.88 184 PRO A N 1
ATOM 1369 C CA . PRO A 1 184 ? 15.671 -8.474 -20.045 1.00 69.88 184 PRO A CA 1
ATOM 1370 C C . PRO A 1 184 ? 16.312 -7.421 -19.153 1.00 69.88 184 PRO A C 1
ATOM 1372 O O . PRO A 1 184 ? 16.707 -7.692 -18.021 1.00 69.88 184 PRO A O 1
ATOM 1375 N N . TYR A 1 185 ? 16.387 -6.191 -19.663 1.00 76.38 185 TYR A N 1
ATOM 1376 C CA . TYR A 1 185 ? 16.807 -5.058 -18.858 1.00 76.38 185 TYR A CA 1
ATOM 1377 C C . TYR A 1 185 ? 15.730 -4.789 -17.802 1.00 76.38 185 TYR A C 1
ATOM 1379 O O . TYR A 1 185 ? 14.653 -4.272 -18.103 1.00 76.38 185 TYR A O 1
ATOM 1387 N N . ILE A 1 186 ? 16.004 -5.219 -16.569 1.00 78.75 186 ILE A N 1
ATOM 1388 C CA . ILE A 1 186 ? 15.076 -5.087 -15.448 1.00 78.75 186 ILE A CA 1
ATOM 1389 C C . ILE A 1 186 ? 15.163 -3.666 -14.912 1.00 78.75 186 ILE A C 1
ATOM 1391 O O . ILE A 1 186 ? 16.192 -3.252 -14.367 1.00 78.75 186 ILE A O 1
ATOM 1395 N N . THR A 1 187 ? 14.052 -2.945 -15.000 1.00 85.12 187 THR A N 1
ATOM 1396 C CA . THR A 1 187 ? 13.902 -1.641 -14.369 1.00 85.12 187 THR A CA 1
ATOM 1397 C C . THR A 1 187 ? 12.761 -1.642 -13.362 1.00 85.12 187 THR A C 1
ATOM 1399 O O . THR A 1 187 ? 11.926 -2.543 -13.308 1.00 85.12 187 THR A O 1
ATOM 1402 N N . TYR A 1 188 ? 12.738 -0.632 -12.504 1.00 84.44 188 TYR A N 1
ATOM 1403 C CA . TYR A 1 188 ? 11.731 -0.457 -11.470 1.00 84.44 188 TYR A CA 1
ATOM 1404 C C . TYR A 1 188 ? 11.030 0.868 -11.687 1.00 84.44 188 TYR A C 1
ATOM 1406 O O . TYR A 1 188 ? 11.673 1.896 -11.897 1.00 84.44 188 TYR A O 1
ATOM 1414 N N . CYS A 1 189 ? 9.709 0.864 -11.568 1.00 82.69 189 CYS A N 1
ATOM 1415 C CA . CYS A 1 189 ? 8.974 2.102 -11.425 1.00 82.69 189 CYS A CA 1
ATOM 1416 C C . CYS A 1 189 ? 8.973 2.523 -9.963 1.00 82.69 189 CYS A C 1
ATOM 1418 O O . CYS A 1 189 ? 8.382 1.858 -9.106 1.00 82.69 189 CYS A O 1
ATOM 1420 N N . ARG A 1 190 ? 9.619 3.652 -9.696 1.00 83.69 190 ARG A N 1
ATOM 1421 C CA . ARG A 1 190 ? 9.593 4.343 -8.416 1.00 83.69 190 ARG A CA 1
ATOM 1422 C C . ARG A 1 190 ? 8.583 5.469 -8.510 1.00 83.69 190 ARG A C 1
ATOM 1424 O O . ARG A 1 190 ? 8.735 6.341 -9.365 1.00 83.69 190 ARG A O 1
ATOM 1431 N N . THR A 1 191 ? 7.575 5.475 -7.639 1.00 81.38 191 THR A N 1
ATOM 1432 C CA . THR A 1 191 ? 6.670 6.630 -7.550 1.00 81.38 191 THR A CA 1
ATOM 1433 C C . THR A 1 191 ? 6.795 7.352 -6.220 1.00 81.38 191 THR A C 1
ATOM 1435 O O . THR A 1 191 ? 6.751 6.739 -5.149 1.00 81.38 191 THR A O 1
ATOM 1438 N N . GLU A 1 192 ? 6.962 8.671 -6.294 1.00 77.69 192 GLU A N 1
ATOM 1439 C CA . GLU A 1 192 ? 6.869 9.555 -5.141 1.00 77.69 192 GLU A CA 1
ATOM 1440 C C . GLU A 1 192 ? 5.481 10.191 -5.142 1.00 77.69 192 GLU A C 1
ATOM 1442 O O . GLU A 1 192 ? 5.151 11.018 -5.992 1.00 77.69 192 GLU A O 1
ATOM 1447 N N . THR A 1 193 ? 4.648 9.788 -4.189 1.00 71.94 193 THR A N 1
ATOM 1448 C CA . THR A 1 193 ? 3.348 10.419 -3.957 1.00 71.94 193 THR A CA 1
ATOM 1449 C C . THR A 1 193 ? 3.534 11.678 -3.122 1.00 71.94 193 THR A C 1
ATOM 1451 O O . THR A 1 193 ? 4.207 11.642 -2.086 1.00 71.94 193 THR A O 1
ATOM 1454 N N . THR A 1 194 ? 2.910 12.784 -3.521 1.00 66.44 194 THR A N 1
ATOM 1455 C CA . THR A 1 194 ? 2.846 13.965 -2.656 1.00 66.44 194 THR A CA 1
ATOM 1456 C C . THR A 1 194 ? 2.058 13.629 -1.387 1.00 66.44 194 THR A C 1
ATOM 1458 O O . THR A 1 194 ? 1.058 12.910 -1.424 1.00 66.44 194 THR A O 1
ATOM 1461 N N . GLN A 1 195 ? 2.539 14.104 -0.232 1.00 55.62 195 GLN A N 1
ATOM 1462 C CA . GLN A 1 195 ? 1.808 13.955 1.026 1.00 55.62 195 GLN A CA 1
ATOM 1463 C C . GLN A 1 195 ? 0.443 14.634 0.895 1.00 55.62 195 GLN A C 1
ATOM 1465 O O . GLN A 1 195 ? 0.366 15.827 0.604 1.00 55.62 195 GLN A O 1
ATOM 1470 N N . VAL A 1 196 ? -0.626 13.880 1.146 1.00 55.56 196 VAL A N 1
ATOM 1471 C CA . VAL A 1 196 ? -1.997 14.392 1.093 1.00 55.56 196 VAL A CA 1
ATOM 1472 C C . VAL A 1 196 ? -2.303 15.113 2.409 1.00 55.56 196 VAL A C 1
ATOM 1474 O O . VAL A 1 196 ? -2.868 14.543 3.346 1.00 55.56 196 VAL A O 1
ATOM 1477 N N . THR A 1 197 ? -1.886 16.371 2.531 1.00 44.19 197 THR A N 1
ATOM 1478 C CA . THR A 1 197 ? -2.324 17.239 3.631 1.00 44.19 197 THR A CA 1
ATOM 1479 C C . THR A 1 197 ? -3.799 17.616 3.419 1.00 44.19 197 THR A C 1
ATOM 1481 O O . THR A 1 197 ? -4.167 18.126 2.370 1.00 44.19 197 THR A O 1
ATOM 1484 N N . ASN A 1 198 ? -4.654 17.351 4.421 1.00 48.50 198 ASN A N 1
ATOM 1485 C CA . ASN A 1 198 ? -6.131 17.408 4.364 1.00 48.50 198 ASN A CA 1
ATOM 1486 C C . ASN A 1 198 ? -6.780 16.394 3.401 1.00 48.50 198 ASN A C 1
ATOM 1488 O O . ASN A 1 198 ? -7.214 16.711 2.300 1.00 48.50 198 ASN A O 1
ATOM 1492 N N . LYS A 1 199 ? -6.917 15.157 3.897 1.00 58.66 199 LYS A N 1
ATOM 1493 C CA . LYS A 1 199 ? -7.356 13.944 3.185 1.00 58.66 199 LYS A CA 1
ATOM 1494 C C . LYS A 1 199 ? -8.783 13.934 2.608 1.00 58.66 199 LYS A C 1
ATOM 1496 O O . LYS A 1 199 ? -9.198 12.883 2.146 1.00 58.66 199 LYS A O 1
ATOM 1501 N N . CYS A 1 200 ? -9.530 15.036 2.636 1.00 62.19 200 CYS A N 1
ATOM 1502 C CA . CYS A 1 200 ? -10.828 15.166 1.967 1.00 62.19 200 CYS A CA 1
ATOM 1503 C C . CYS A 1 200 ? -11.102 16.629 1.643 1.00 62.19 200 CYS A C 1
ATOM 1505 O O . CYS A 1 200 ? -11.146 17.461 2.554 1.00 62.19 200 CYS A O 1
ATOM 1507 N N . ASN A 1 201 ? -11.340 16.936 0.370 1.00 61.38 201 ASN A N 1
ATOM 1508 C CA . ASN A 1 201 ? -11.925 18.214 -0.012 1.00 61.38 201 ASN A CA 1
ATOM 1509 C C . ASN A 1 201 ? -13.419 18.263 0.384 1.00 61.38 201 ASN A C 1
ATOM 1511 O O . ASN A 1 201 ? -13.996 17.276 0.853 1.00 61.38 201 ASN A O 1
ATOM 1515 N N . SER A 1 202 ? -14.058 19.422 0.210 1.00 57.22 202 SER A N 1
ATOM 1516 C CA . SER A 1 202 ? -15.495 19.612 0.476 1.00 57.22 202 SER A CA 1
ATOM 1517 C C . SER A 1 202 ? -16.404 18.662 -0.309 1.00 57.22 202 SER A C 1
ATOM 1519 O O . SER A 1 202 ? -17.548 18.454 0.091 1.00 57.22 202 SER A O 1
ATOM 1521 N N . ASP A 1 203 ? -15.884 18.066 -1.380 1.00 63.03 203 ASP A N 1
ATOM 1522 C CA . ASP A 1 203 ? -16.629 17.256 -2.340 1.00 63.03 203 ASP A CA 1
ATOM 1523 C C . ASP A 1 203 ? -16.512 15.750 -2.041 1.00 63.03 203 ASP A C 1
ATOM 1525 O O . ASP A 1 203 ? -16.999 14.916 -2.802 1.00 63.03 203 ASP A O 1
ATOM 1529 N N . GLY A 1 204 ? -15.892 15.380 -0.912 1.00 67.06 204 GLY A N 1
ATOM 1530 C CA . GLY A 1 204 ? -15.809 13.991 -0.457 1.00 67.06 204 GLY A CA 1
ATOM 1531 C C . GLY A 1 204 ? -14.812 13.137 -1.241 1.00 67.06 204 GLY A C 1
ATOM 1532 O O . GLY A 1 204 ? -14.905 11.908 -1.211 1.00 67.06 204 GLY A O 1
ATOM 1533 N N . VAL A 1 205 ? -13.853 13.768 -1.917 1.00 68.50 205 VAL A N 1
ATOM 1534 C CA . VAL A 1 205 ? -12.746 13.096 -2.603 1.00 68.50 205 VAL A CA 1
ATOM 1535 C C . VAL A 1 205 ? -11.407 13.671 -2.145 1.00 68.50 205 VAL A C 1
ATOM 1537 O O . VAL A 1 205 ? -11.327 14.772 -1.599 1.00 68.50 205 VAL A O 1
ATOM 1540 N N . TYR A 1 206 ? -10.330 12.927 -2.357 1.00 69.88 206 TYR A N 1
ATOM 1541 C CA . TYR A 1 206 ? -8.977 13.454 -2.228 1.00 69.88 206 TYR A CA 1
ATOM 1542 C C . TYR A 1 206 ? -8.136 13.062 -3.428 1.00 69.88 206 TYR A C 1
ATOM 1544 O O . TYR A 1 206 ? -8.320 11.998 -4.018 1.00 69.88 206 TYR A O 1
ATOM 1552 N N . GLU A 1 207 ? -7.229 13.953 -3.804 1.00 72.31 207 GLU A N 1
ATOM 1553 C CA . GLU A 1 207 ? -6.364 13.765 -4.959 1.00 72.31 207 GLU A CA 1
ATOM 1554 C C . GLU A 1 207 ? -4.990 13.298 -4.490 1.00 72.31 207 GLU A C 1
ATOM 1556 O O . GLU A 1 207 ? -4.403 13.869 -3.571 1.00 72.31 207 GLU A O 1
ATOM 1561 N N . ILE A 1 208 ? -4.478 12.253 -5.129 1.00 71.12 208 ILE A N 1
ATOM 1562 C CA . ILE A 1 208 ? -3.085 11.843 -5.013 1.00 71.12 208 ILE A CA 1
ATOM 1563 C C . ILE A 1 208 ? -2.421 12.206 -6.330 1.00 71.12 208 ILE A C 1
ATOM 1565 O O . ILE A 1 208 ? -2.808 11.691 -7.381 1.00 71.12 208 ILE A O 1
ATOM 1569 N N . SER A 1 209 ? -1.411 13.069 -6.268 1.00 76.00 209 SER A N 1
ATOM 1570 C CA . SER A 1 209 ? -0.465 13.237 -7.365 1.00 76.00 209 SER A CA 1
ATOM 1571 C C . SER A 1 209 ? 0.810 12.460 -7.074 1.00 76.00 209 SER A C 1
ATOM 1573 O O . SER A 1 209 ? 1.241 12.342 -5.922 1.00 76.00 209 SER A O 1
ATOM 1575 N N . TRP A 1 210 ? 1.409 11.908 -8.121 1.00 78.94 210 TRP A N 1
ATOM 1576 C CA . TRP A 1 210 ? 2.679 11.205 -8.025 1.00 78.94 210 TRP A CA 1
ATOM 1577 C C . TRP A 1 210 ? 3.599 11.580 -9.174 1.00 78.94 210 TRP A C 1
ATOM 1579 O O . TRP A 1 210 ? 3.156 11.902 -10.278 1.00 78.94 210 TRP A O 1
ATOM 1589 N N . THR A 1 211 ? 4.896 11.497 -8.920 1.00 82.00 211 THR A N 1
ATOM 1590 C CA . THR A 1 211 ? 5.936 11.512 -9.947 1.00 82.00 211 THR A CA 1
ATOM 1591 C C . THR A 1 211 ? 6.457 10.091 -10.119 1.00 82.00 211 THR A C 1
ATOM 1593 O O . THR A 1 211 ? 6.793 9.432 -9.141 1.00 82.00 211 THR A O 1
ATOM 1596 N N . GLY A 1 212 ? 6.468 9.591 -11.355 1.00 83.88 212 GLY A N 1
ATOM 1597 C CA . GLY A 1 212 ? 7.062 8.300 -11.705 1.00 83.88 212 GLY A CA 1
ATOM 1598 C C . GLY A 1 212 ? 8.478 8.500 -12.233 1.00 83.88 212 GLY A C 1
ATOM 1599 O O . GLY A 1 212 ? 8.711 9.407 -13.032 1.00 83.88 212 GLY A O 1
ATOM 1600 N N . GLN A 1 213 ? 9.416 7.684 -11.770 1.00 87.38 213 GLN A N 1
ATOM 1601 C CA . GLN A 1 213 ? 10.783 7.617 -12.272 1.00 87.38 213 GLN A CA 1
ATOM 1602 C C . GLN A 1 213 ? 11.153 6.157 -12.490 1.00 87.38 213 GLN A C 1
ATOM 1604 O O . GLN A 1 213 ? 10.933 5.326 -11.607 1.00 87.38 213 GLN A O 1
ATOM 1609 N N . VAL A 1 214 ? 11.737 5.852 -13.645 1.00 86.25 214 VAL A N 1
ATOM 1610 C CA . VAL A 1 214 ? 12.322 4.534 -13.871 1.00 86.25 214 VAL A CA 1
ATOM 1611 C C . VAL A 1 214 ? 13.712 4.520 -13.266 1.00 86.25 214 VAL A C 1
ATOM 1613 O O . VAL A 1 214 ? 14.503 5.429 -13.515 1.00 86.25 214 VAL A O 1
ATOM 1616 N N . VAL A 1 215 ? 13.993 3.505 -12.458 1.00 85.69 215 VAL A N 1
ATOM 1617 C CA . VAL A 1 215 ? 15.321 3.267 -11.900 1.00 85.69 215 VAL A CA 1
ATOM 1618 C C . VAL A 1 215 ? 15.812 1.869 -12.248 1.00 85.69 215 VAL A C 1
ATOM 1620 O O . VAL A 1 215 ? 15.013 0.946 -12.395 1.00 85.69 215 VAL A O 1
ATOM 1623 N N . ASP A 1 216 ? 17.119 1.703 -12.381 1.00 84.06 216 ASP A N 1
ATOM 1624 C CA . ASP A 1 216 ? 17.742 0.393 -12.561 1.00 84.06 216 ASP A CA 1
ATOM 1625 C C . ASP A 1 216 ? 17.871 -0.379 -11.227 1.00 84.06 216 ASP A C 1
ATOM 1627 O O . ASP A 1 216 ? 17.387 0.042 -10.170 1.00 84.06 216 ASP A O 1
ATOM 1631 N N . SER A 1 217 ? 18.543 -1.532 -11.260 1.00 79.06 217 SER A N 1
ATOM 1632 C CA . SER A 1 217 ? 18.777 -2.381 -10.083 1.00 79.06 217 SER A CA 1
ATOM 1633 C C . SER A 1 217 ? 19.655 -1.750 -8.998 1.00 79.06 217 SER A C 1
ATOM 1635 O O . SER A 1 217 ? 19.626 -2.215 -7.856 1.00 79.06 217 SER A O 1
ATOM 1637 N N . ILE A 1 218 ? 20.399 -0.688 -9.321 1.00 80.75 218 ILE A N 1
ATOM 1638 C CA . ILE A 1 218 ? 21.230 0.068 -8.375 1.00 80.75 218 ILE A CA 1
ATOM 1639 C C . ILE A 1 218 ? 20.573 1.391 -7.945 1.00 80.75 218 ILE A C 1
ATOM 1641 O O . ILE A 1 218 ? 21.143 2.122 -7.134 1.00 80.75 218 ILE A O 1
ATOM 1645 N N . GLY A 1 219 ? 19.356 1.680 -8.418 1.00 78.00 219 GLY A N 1
ATOM 1646 C CA . GLY A 1 219 ? 18.568 2.852 -8.034 1.00 78.00 219 GLY A CA 1
ATOM 1647 C C . GLY A 1 219 ? 18.910 4.129 -8.806 1.00 78.00 219 GLY A C 1
ATOM 1648 O O . GLY A 1 219 ? 18.514 5.218 -8.377 1.00 78.00 219 GLY A O 1
ATOM 1649 N N . VAL A 1 220 ? 19.637 4.024 -9.920 1.00 85.62 220 VAL A N 1
ATOM 1650 C CA . VAL A 1 220 ? 19.957 5.152 -10.805 1.00 85.62 220 VAL A CA 1
ATOM 1651 C C . VAL A 1 220 ? 18.782 5.402 -11.741 1.00 85.62 220 VAL A C 1
ATOM 1653 O O . VAL A 1 220 ? 18.202 4.462 -12.270 1.00 85.62 220 VAL A O 1
ATOM 1656 N N . VAL A 1 221 ? 18.415 6.673 -11.930 1.00 88.19 221 VAL A N 1
ATOM 1657 C CA . VAL A 1 221 ? 17.331 7.064 -12.842 1.00 88.19 221 VAL A CA 1
ATOM 1658 C C . VAL A 1 221 ? 17.766 6.842 -14.288 1.00 88.19 221 VAL A C 1
ATOM 1660 O O . VAL A 1 221 ? 18.832 7.313 -14.684 1.00 88.19 221 VAL A O 1
ATOM 1663 N N . VAL A 1 222 ? 16.921 6.166 -15.064 1.00 89.94 222 VAL A N 1
ATOM 1664 C CA . VAL A 1 222 ? 17.171 5.797 -16.465 1.00 89.94 222 VAL A CA 1
ATOM 1665 C C . VAL A 1 222 ? 16.008 6.228 -17.369 1.00 89.94 222 VAL A C 1
ATOM 1667 O O . VAL A 1 222 ? 14.909 6.508 -16.882 1.00 89.94 222 VAL A O 1
ATOM 1670 N N . GLU A 1 223 ? 16.247 6.338 -18.680 1.00 85.62 223 GLU A N 1
ATOM 1671 C CA . GLU A 1 223 ? 15.233 6.795 -19.653 1.00 85.62 223 GLU A CA 1
ATOM 1672 C C . GLU A 1 223 ? 14.436 5.639 -20.278 1.00 85.62 223 GLU A C 1
ATOM 1674 O O . GLU A 1 223 ? 13.325 5.828 -20.795 1.00 85.62 223 GLU A O 1
ATOM 1679 N N . GLU A 1 224 ? 14.977 4.427 -20.213 1.00 81.38 224 GLU A N 1
ATOM 1680 C CA . GLU A 1 224 ? 14.333 3.192 -20.629 1.00 81.38 224 GLU A CA 1
ATOM 1681 C C . GLU A 1 224 ? 13.019 2.998 -19.867 1.00 81.38 224 GLU A C 1
ATOM 1683 O O . GLU A 1 224 ? 12.897 3.335 -18.694 1.00 81.38 224 GLU A O 1
ATOM 1688 N N . ASN A 1 225 ? 12.003 2.450 -20.537 1.00 79.44 225 ASN A N 1
ATOM 1689 C CA . ASN A 1 225 ? 10.698 2.148 -19.936 1.00 79.44 225 ASN A CA 1
ATOM 1690 C C . ASN A 1 225 ? 9.936 3.331 -19.307 1.00 79.44 225 ASN A C 1
ATOM 1692 O O . ASN A 1 225 ? 8.911 3.113 -18.658 1.00 79.44 225 ASN A O 1
ATOM 1696 N N . THR A 1 226 ? 10.351 4.580 -19.539 1.00 83.62 226 THR A N 1
ATOM 1697 C CA . THR A 1 226 ? 9.677 5.784 -19.011 1.00 83.62 226 THR A CA 1
ATOM 1698 C C . THR A 1 226 ? 8.205 5.873 -19.410 1.00 83.62 226 THR A C 1
ATOM 1700 O O . THR A 1 226 ? 7.374 6.330 -18.625 1.00 83.62 226 THR A O 1
ATOM 1703 N N . GLN A 1 227 ? 7.824 5.335 -20.573 1.00 81.94 227 GLN A N 1
ATOM 1704 C CA . GLN A 1 227 ? 6.419 5.237 -20.985 1.00 81.94 227 GLN A CA 1
ATOM 1705 C C . GLN A 1 227 ? 5.559 4.354 -20.057 1.00 81.94 227 GLN A C 1
ATOM 1707 O O . GLN A 1 227 ? 4.342 4.556 -19.984 1.00 81.94 227 GLN A O 1
ATOM 1712 N N . PHE A 1 228 ? 6.177 3.407 -19.341 1.00 81.50 228 PHE A N 1
ATOM 1713 C CA . PHE A 1 228 ? 5.549 2.489 -18.382 1.00 81.50 228 PHE A CA 1
ATOM 1714 C C . PHE A 1 228 ? 5.674 2.956 -16.924 1.00 81.50 228 PHE A C 1
ATOM 1716 O O . PHE A 1 228 ? 5.176 2.282 -16.023 1.00 81.50 228 PHE A O 1
ATOM 1723 N N . CYS A 1 229 ? 6.297 4.113 -16.682 1.00 83.12 229 CYS A N 1
ATOM 1724 C CA . CYS A 1 229 ? 6.411 4.726 -15.363 1.00 83.12 229 CYS A CA 1
ATOM 1725 C C . CYS A 1 229 ? 6.356 6.254 -15.473 1.00 83.12 229 CYS A C 1
ATOM 1727 O O . CYS A 1 229 ? 7.379 6.937 -15.495 1.00 83.12 229 CYS A O 1
ATOM 1729 N N . SER A 1 230 ? 5.144 6.803 -15.537 1.00 77.81 230 SER A N 1
ATOM 1730 C CA . SER A 1 230 ? 4.920 8.247 -15.595 1.00 77.81 230 SER A CA 1
ATOM 1731 C C . SER A 1 230 ? 4.297 8.779 -14.306 1.00 77.81 230 SER A C 1
ATOM 1733 O O . SER A 1 230 ? 3.632 8.058 -13.558 1.00 77.81 230 SER A O 1
ATOM 1735 N N . GLY A 1 231 ? 4.487 10.075 -14.054 1.00 75.69 231 GLY A N 1
ATOM 1736 C CA . GLY A 1 231 ? 3.696 10.787 -13.053 1.00 75.69 231 GLY A CA 1
ATOM 1737 C C . GLY A 1 231 ? 2.222 10.890 -13.449 1.00 75.69 231 GLY A C 1
ATOM 1738 O O . GLY A 1 231 ? 1.856 10.660 -14.605 1.00 75.69 231 GLY A O 1
ATOM 1739 N N . GLY A 1 232 ? 1.376 11.246 -12.489 1.00 72.62 232 GLY A N 1
ATOM 1740 C CA . GLY A 1 232 ? -0.059 11.375 -12.706 1.00 72.62 232 GLY A CA 1
ATOM 1741 C C . GLY A 1 232 ? -0.797 11.983 -11.521 1.00 72.62 232 GLY A C 1
ATOM 1742 O O . GLY A 1 232 ? -0.200 12.354 -10.509 1.00 72.62 232 GLY A O 1
ATOM 1743 N N . LEU A 1 233 ? -2.113 12.096 -11.679 1.00 73.81 233 LEU A N 1
ATOM 1744 C CA . LEU A 1 233 ? -3.041 12.538 -10.646 1.00 73.81 233 LEU A CA 1
ATOM 1745 C C . LEU A 1 233 ? -4.272 11.632 -10.670 1.00 73.81 233 LEU A C 1
ATOM 1747 O O . LEU A 1 233 ? -4.806 11.330 -11.739 1.00 73.81 233 LEU A O 1
ATOM 1751 N N . LYS A 1 234 ? -4.716 11.180 -9.496 1.00 72.38 234 LYS A N 1
ATOM 1752 C CA . LYS A 1 234 ? -5.899 10.329 -9.344 1.00 72.38 234 LYS A CA 1
ATOM 1753 C C . LYS A 1 234 ? -6.698 10.741 -8.125 1.00 72.38 234 LYS A C 1
ATOM 1755 O O . LYS A 1 234 ? -6.139 11.045 -7.075 1.00 72.38 234 LYS A O 1
ATOM 1760 N N . THR A 1 235 ? -8.013 10.723 -8.280 1.00 71.69 235 THR A N 1
ATOM 1761 C CA . THR A 1 235 ? -8.951 11.019 -7.207 1.00 71.69 235 THR A CA 1
ATOM 1762 C C . THR A 1 235 ? -9.418 9.726 -6.553 1.00 71.69 235 THR A C 1
ATOM 1764 O O . THR A 1 235 ? -9.675 8.719 -7.217 1.00 71.69 235 THR A O 1
ATOM 1767 N N . PHE A 1 236 ? -9.509 9.754 -5.232 1.00 67.81 236 PHE A N 1
ATOM 1768 C CA . PHE A 1 236 ? -9.991 8.656 -4.414 1.00 67.81 236 PHE A CA 1
ATOM 1769 C C . PHE A 1 236 ? -11.191 9.135 -3.596 1.00 67.81 236 PHE A C 1
ATOM 1771 O O . PHE A 1 236 ? -11.186 10.269 -3.105 1.00 67.81 236 PHE A O 1
ATOM 1778 N N . PRO A 1 237 ? -12.230 8.299 -3.436 1.00 63.56 237 PRO A N 1
ATOM 1779 C CA . PRO A 1 237 ? -13.338 8.630 -2.562 1.00 63.56 237 PRO A CA 1
ATOM 1780 C C . PRO A 1 237 ? -12.864 8.641 -1.111 1.00 63.56 237 PRO A C 1
ATOM 1782 O O . PRO A 1 237 ? -12.107 7.774 -0.668 1.00 63.56 237 PRO A O 1
ATOM 1785 N N . CYS A 1 238 ? -13.339 9.614 -0.349 1.00 63.41 238 CYS A N 1
ATOM 1786 C CA . CYS A 1 238 ? -13.094 9.654 1.078 1.00 63.41 238 CYS A CA 1
ATOM 1787 C C . CYS A 1 238 ? -13.770 8.485 1.803 1.00 63.41 238 CYS A C 1
ATOM 1789 O O . CYS A 1 238 ? -14.890 8.107 1.443 1.00 63.41 238 CYS A O 1
ATOM 1791 N N . PRO A 1 239 ? -13.159 7.956 2.882 1.00 56.88 239 PRO A N 1
ATOM 1792 C CA . PRO A 1 239 ? -13.856 7.047 3.778 1.00 56.88 239 PRO A CA 1
ATOM 1793 C C . PRO A 1 239 ? -15.143 7.713 4.263 1.00 56.88 239 PRO A C 1
ATOM 1795 O O . PRO A 1 239 ? -15.127 8.882 4.662 1.00 56.88 239 PRO A O 1
ATOM 1798 N N . SER A 1 240 ? -16.257 6.982 4.243 1.00 49.31 240 SER A N 1
ATOM 1799 C CA . SER A 1 240 ? -17.534 7.472 4.755 1.00 49.31 240 SER A CA 1
ATOM 1800 C C . SER A 1 240 ? -17.392 7.759 6.251 1.00 49.31 240 SER A C 1
ATOM 1802 O O . SER A 1 240 ? -17.490 6.863 7.087 1.00 49.31 240 SER A O 1
ATOM 1804 N N . THR A 1 241 ? -17.116 9.010 6.613 1.00 47.62 241 THR A N 1
ATOM 1805 C CA . THR A 1 241 ? -17.083 9.410 8.018 1.00 47.62 241 THR A CA 1
ATOM 1806 C C . THR A 1 241 ? -18.523 9.513 8.501 1.00 47.62 241 THR A C 1
ATOM 1808 O O . THR A 1 241 ? -19.230 10.483 8.234 1.00 47.62 241 THR A O 1
ATOM 1811 N N . SER A 1 242 ? -18.983 8.481 9.209 1.00 40.66 242 SER A N 1
ATOM 1812 C CA . SER A 1 242 ? -20.209 8.575 9.996 1.00 40.66 242 SER A CA 1
ATOM 1813 C C . SER A 1 242 ? -19.957 9.591 11.106 1.00 40.66 242 SER A C 1
ATOM 1815 O O . SER A 1 242 ? -19.330 9.290 12.124 1.00 40.66 242 SER A O 1
ATOM 1817 N N . LYS A 1 243 ? -20.378 10.840 10.888 1.00 42.06 243 LYS A N 1
ATOM 1818 C CA . LYS A 1 243 ? -20.443 11.828 11.962 1.00 42.06 243 LYS A CA 1
ATOM 1819 C C . LYS A 1 243 ? -21.488 11.321 12.942 1.00 42.06 243 LYS A C 1
ATOM 1821 O O . LYS A 1 243 ? -22.683 11.456 12.693 1.00 42.06 243 LYS A O 1
ATOM 1826 N N . VAL A 1 244 ? -21.038 10.710 14.037 1.00 45.56 244 VAL A N 1
ATOM 1827 C CA . VAL A 1 244 ? -21.934 10.295 15.113 1.00 45.56 244 VAL A CA 1
ATOM 1828 C C . VAL A 1 244 ? -22.667 11.560 15.580 1.00 45.56 244 VAL A C 1
ATOM 1830 O O . VAL A 1 244 ? -22.011 12.507 16.025 1.00 45.56 244 VAL A O 1
ATOM 1833 N N . PRO A 1 245 ? -24.005 11.626 15.478 1.00 50.09 245 PRO A N 1
ATOM 1834 C CA . PRO A 1 245 ? -24.760 12.857 15.721 1.00 50.09 245 PRO A CA 1
ATOM 1835 C C . PRO A 1 245 ? -24.699 13.328 17.183 1.00 50.09 245 PRO A C 1
ATOM 1837 O O . PRO A 1 245 ? -25.190 14.408 17.503 1.00 50.09 245 PRO A O 1
ATOM 1840 N N . PHE A 1 246 ? -24.074 12.549 18.073 1.00 54.34 246 PHE A N 1
ATOM 1841 C CA . PHE A 1 246 ? -24.018 12.801 19.509 1.00 54.34 246 PHE A CA 1
ATOM 1842 C C . PHE A 1 246 ? -23.357 14.132 19.897 1.00 54.34 246 PHE A C 1
ATOM 1844 O O . PHE A 1 246 ? -23.811 14.753 20.853 1.00 54.34 246 PHE A O 1
ATOM 1851 N N . PHE A 1 247 ? -22.392 14.641 19.124 1.00 54.94 247 PHE A N 1
ATOM 1852 C CA . PHE A 1 247 ? -21.716 15.921 19.404 1.00 54.94 247 PHE A CA 1
ATOM 1853 C C . PHE A 1 247 ? -22.155 17.066 18.478 1.00 54.94 247 PHE A C 1
ATOM 1855 O O . PHE A 1 247 ? -21.391 17.986 18.190 1.00 54.94 247 PHE A O 1
ATOM 1862 N N . GLY A 1 248 ? -23.391 17.019 17.980 1.00 62.28 248 GLY A N 1
ATOM 1863 C CA . GLY A 1 248 ? -23.962 18.122 17.212 1.00 62.28 248 GLY A CA 1
ATOM 1864 C C . GLY A 1 248 ? -24.329 19.326 18.087 1.00 62.28 248 GLY A C 1
ATOM 1865 O O . GLY A 1 248 ? -24.756 19.176 19.233 1.00 62.28 248 GLY A O 1
ATOM 1866 N N . LEU A 1 249 ? -24.262 20.528 17.503 1.00 71.06 249 LEU A N 1
ATOM 1867 C CA . LEU A 1 249 ? -24.730 21.786 18.107 1.00 71.06 249 LEU A CA 1
ATOM 1868 C C . LEU A 1 249 ? -26.165 21.663 18.663 1.00 71.06 249 LEU A C 1
ATOM 1870 O O . LEU A 1 249 ? -26.501 22.250 19.685 1.00 71.06 249 LEU A O 1
ATOM 1874 N N . PHE A 1 250 ? -26.991 20.839 18.016 1.00 69.25 250 PHE A N 1
ATOM 1875 C CA . PHE A 1 250 ? -28.357 20.535 18.429 1.00 69.25 250 PHE A CA 1
ATOM 1876 C C . PHE A 1 250 ? -28.443 19.871 19.816 1.00 69.25 250 PHE A C 1
ATOM 1878 O O . PHE A 1 250 ? -29.231 20.308 20.652 1.00 69.25 250 PHE A O 1
ATOM 1885 N N . ASN A 1 251 ? -27.587 18.886 20.112 1.00 68.81 251 ASN A N 1
ATOM 1886 C CA . ASN A 1 251 ? -27.564 18.229 21.425 1.00 68.81 251 ASN A CA 1
ATOM 1887 C C . ASN A 1 251 ? -27.034 19.160 22.520 1.00 68.81 251 ASN A C 1
ATOM 1889 O O . ASN A 1 251 ? -27.494 19.099 23.662 1.00 68.81 251 ASN A O 1
ATOM 1893 N N . LEU A 1 252 ? -26.118 20.066 22.169 1.00 75.94 252 LEU A N 1
ATOM 1894 C CA . LEU A 1 252 ? -25.650 21.118 23.070 1.00 75.94 252 LEU A CA 1
ATOM 1895 C C . LEU A 1 252 ? -26.775 22.114 23.397 1.00 75.94 252 LEU A C 1
ATOM 1897 O O . LEU A 1 252 ? -26.966 22.454 24.564 1.00 75.94 252 LEU A O 1
ATOM 1901 N N . ILE A 1 253 ? -27.568 22.517 22.398 1.00 80.75 253 ILE A N 1
ATOM 1902 C CA . ILE A 1 253 ? -28.739 23.389 22.584 1.00 80.75 253 ILE A CA 1
ATOM 1903 C C . ILE A 1 253 ? -29.787 22.710 23.472 1.00 80.75 253 ILE A C 1
ATOM 1905 O O . ILE A 1 253 ? -30.266 23.325 24.425 1.00 80.75 253 ILE A O 1
ATOM 1909 N N . ILE A 1 254 ? -30.109 21.438 23.214 1.00 79.81 254 ILE A N 1
ATOM 1910 C CA . ILE A 1 254 ? -31.063 20.671 24.031 1.00 79.81 254 ILE A CA 1
ATOM 1911 C C . ILE A 1 254 ? -30.581 20.568 25.481 1.00 79.81 254 ILE A C 1
ATOM 1913 O O . ILE A 1 254 ? -31.350 20.835 26.406 1.00 79.81 254 ILE A O 1
ATOM 1917 N N . SER A 1 255 ? -29.302 20.252 25.690 1.00 79.81 255 SER A N 1
ATOM 1918 C CA . SER A 1 255 ? -28.719 20.150 27.032 1.00 79.81 255 SER A CA 1
ATOM 1919 C C . SER A 1 255 ? -28.782 21.488 27.777 1.00 79.81 255 SER A C 1
ATOM 1921 O O . SER A 1 255 ? -29.222 21.539 28.926 1.00 79.81 255 SER A O 1
ATOM 1923 N N . ALA A 1 256 ? -28.430 22.594 27.113 1.00 82.00 256 ALA A N 1
ATOM 1924 C CA . ALA A 1 256 ? -28.517 23.937 27.688 1.00 82.00 256 ALA A CA 1
ATOM 1925 C C . ALA A 1 256 ? -29.963 24.334 28.034 1.00 82.00 256 ALA A C 1
ATOM 1927 O O . ALA A 1 256 ? -30.207 24.972 29.064 1.00 82.00 256 ALA A O 1
ATOM 1928 N N . PHE A 1 257 ? -30.935 23.926 27.214 1.00 86.00 257 PHE A N 1
ATOM 1929 C CA . PHE A 1 257 ? -32.350 24.191 27.455 1.00 86.00 257 PHE A CA 1
ATOM 1930 C C . PHE A 1 257 ? -32.870 23.420 28.674 1.00 86.00 257 PHE A C 1
ATOM 1932 O O . PHE A 1 257 ? -33.491 24.016 29.553 1.00 86.00 257 PHE A O 1
ATOM 1939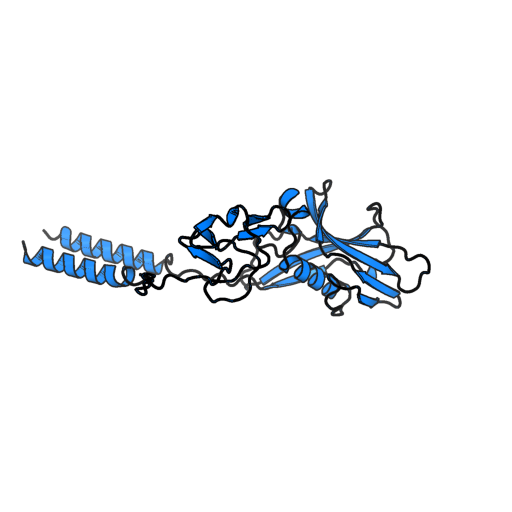 N N . ILE A 1 258 ? -32.543 22.128 28.790 1.00 84.06 258 ILE A N 1
ATOM 1940 C CA . ILE A 1 258 ? -32.914 21.295 29.946 1.00 84.06 258 ILE A CA 1
ATOM 1941 C C . ILE A 1 258 ? -32.327 21.871 31.240 1.00 84.06 258 ILE A C 1
ATOM 1943 O O . ILE A 1 258 ? -33.055 22.044 32.220 1.00 84.06 258 ILE A O 1
ATOM 1947 N N . ILE A 1 259 ? -31.041 22.238 31.239 1.00 84.50 259 ILE A N 1
ATOM 1948 C CA . ILE A 1 259 ? -30.384 22.869 32.396 1.00 84.50 259 ILE A CA 1
ATOM 1949 C C . ILE A 1 259 ? -31.098 24.173 32.775 1.00 84.50 259 ILE A C 1
ATOM 1951 O O . ILE A 1 259 ? -31.363 24.411 33.954 1.00 84.50 259 ILE A O 1
ATOM 1955 N N . SER A 1 260 ? -31.467 24.991 31.787 1.00 82.62 260 SER A N 1
ATOM 1956 C CA . SER A 1 260 ? -32.168 26.262 32.008 1.00 82.62 260 SER A CA 1
ATOM 1957 C C . SER A 1 260 ? -33.561 26.067 32.616 1.00 82.62 260 SER A C 1
ATOM 1959 O O . SER A 1 260 ? -33.939 26.800 33.532 1.00 82.62 260 SER A O 1
ATOM 1961 N N . ILE A 1 261 ? -34.310 25.054 32.162 1.00 83.62 261 ILE A N 1
ATOM 1962 C CA . ILE A 1 261 ? -35.617 24.685 32.730 1.00 83.62 261 ILE A CA 1
ATOM 1963 C C . ILE A 1 261 ? -35.461 24.261 34.192 1.00 83.62 261 ILE A C 1
ATOM 1965 O O . ILE A 1 261 ? -36.166 24.776 35.064 1.00 83.62 261 ILE A O 1
ATOM 1969 N N . VAL A 1 262 ? -34.525 23.350 34.476 1.00 82.94 262 VAL A N 1
ATOM 1970 C CA . VAL A 1 262 ? -34.258 22.872 35.841 1.00 82.94 262 VAL A CA 1
ATOM 1971 C C . VAL A 1 262 ? -33.872 24.043 36.744 1.00 82.94 262 VAL A C 1
ATOM 1973 O O . VAL A 1 262 ? -34.435 24.201 37.828 1.00 82.94 262 VAL A O 1
ATOM 1976 N N . TYR A 1 263 ? -32.982 24.919 36.276 1.00 84.12 263 TYR A N 1
ATOM 1977 C CA . TYR A 1 263 ? -32.564 26.108 37.012 1.00 84.12 263 TYR A CA 1
ATOM 1978 C C . TYR A 1 263 ? -33.734 27.059 37.303 1.00 84.12 263 TYR A C 1
ATOM 1980 O O . TYR A 1 263 ? -33.876 27.540 38.429 1.00 84.12 263 TYR A O 1
ATOM 1988 N N . PHE A 1 264 ? -34.619 27.296 36.330 1.00 84.56 264 PHE A N 1
ATOM 1989 C CA . PHE A 1 264 ? -35.806 28.135 36.515 1.00 84.56 264 PHE A CA 1
ATOM 1990 C C . PHE A 1 264 ? -36.755 27.568 37.580 1.00 84.56 264 PHE A C 1
ATOM 1992 O O . PHE A 1 264 ? -37.217 28.309 38.452 1.00 84.56 264 PHE A O 1
ATOM 1999 N N . PHE A 1 265 ? -37.002 26.254 37.568 1.00 80.31 265 PHE A N 1
ATOM 2000 C CA . PHE A 1 265 ? -37.828 25.595 38.586 1.00 80.31 265 PHE A CA 1
ATOM 2001 C C . PHE A 1 265 ? -37.194 25.618 39.982 1.00 80.31 265 PHE A C 1
ATOM 2003 O O . PHE A 1 265 ? -37.918 25.756 40.969 1.00 80.31 265 PHE A O 1
ATOM 2010 N N . LEU A 1 266 ? -35.865 25.530 40.079 1.00 78.06 266 LEU A N 1
ATOM 2011 C CA . LEU A 1 266 ? -35.144 25.630 41.352 1.00 78.06 266 LEU A CA 1
ATOM 2012 C C . LEU A 1 266 ? -35.121 27.062 41.910 1.00 78.06 266 LEU A C 1
ATOM 2014 O O . LEU A 1 266 ? -35.196 27.238 43.126 1.00 78.06 266 LEU A O 1
ATOM 2018 N N . ARG A 1 267 ? -35.049 28.081 41.042 1.00 82.06 267 ARG A N 1
ATOM 2019 C CA . ARG A 1 267 ? -34.989 29.499 41.437 1.00 82.06 267 ARG A CA 1
ATOM 2020 C C . ARG A 1 267 ? -36.344 30.078 41.848 1.00 82.06 267 ARG A C 1
ATOM 2022 O O . ARG A 1 267 ? -36.367 31.011 42.639 1.00 82.06 267 ARG A O 1
ATOM 2029 N N . LYS A 1 268 ? -37.467 29.535 41.361 1.00 63.22 268 LYS A N 1
ATOM 2030 C CA . LYS A 1 268 ? -38.840 29.975 41.705 1.00 63.22 268 LYS A CA 1
ATOM 2031 C C . LYS A 1 268 ? -39.301 29.505 43.107 1.00 63.22 268 LYS A C 1
ATOM 2033 O O . LYS A 1 268 ? -40.435 29.045 43.286 1.00 63.22 268 LYS A O 1
ATOM 2038 N N . LYS A 1 269 ? -38.385 29.569 44.077 1.00 50.06 269 LYS A N 1
ATOM 2039 C CA . LYS A 1 269 ? -38.641 29.450 45.516 1.00 50.06 269 LYS A CA 1
ATOM 2040 C C . LYS A 1 269 ? -39.136 30.783 46.053 1.00 50.06 269 LYS A C 1
ATOM 2042 O O . LYS A 1 269 ? -38.503 31.805 45.723 1.00 50.06 269 LYS A O 1
#

pLDDT: mean 73.74, std 14.49, range [30.19, 93.5]

Nearest PDB structures (foldseek):
  5yqp-assembly2_B  TM=1.901E-01  e=1.844E+00  Saccharomyces cerevisiae S288C
  4bx5-assembly1_C  TM=2.780E-01  e=4.274E+00  Streptomyces avidinii
  1n9y-assembly1_C  TM=2.710E-01  e=6.507E+00  Streptomyces avidinii

Mean predicted aligned error: 16.88 Å

Secondary structure (DSSP, 8-state):
-HHHHHHHHHHHHHHHHHHH----------------TT-EEEEEETTEEEEEETTEEEEGGGS-B-TTEEETTS-B-SB---TTEEEETTTTEEEE----SSGGG--SHHHHHH---HHHHHHHHHHHHHHHSS----TTTS-EEEEETTEEEEEEEEEEEEEETTTTEEEEEEEEEETT-SS---EEEEEEEPP-SSS--TTSEEEEEEEEEEE-TTS-B-STTGGGS--EEEEEEPP-----GGGSHHHHHHHHHHHHHHHHHHH--

Radius of gyration: 27.66 Å; Cα contacts (8 Å, |Δi|>4): 461; chains: 1; bounding box: 66×59×79 Å